Protein AF-A0AAV5QB84-F1 (afdb_monomer)

Solvent-accessible surface area (backbone atoms only — not comparable to full-atom values): 10239 Å² total; per-residue (Å²): 116,67,70,62,55,49,51,52,51,49,50,47,53,49,46,52,50,50,52,52,51,52,46,54,61,50,65,76,73,46,89,46,76,71,28,49,56,56,50,51,55,47,48,54,54,50,50,51,41,52,51,22,49,49,39,34,53,51,21,61,70,62,28,50,92,90,64,63,54,72,70,56,60,57,42,59,43,32,56,57,49,46,49,38,46,39,71,73,74,36,66,52,53,58,52,48,49,28,65,63,70,66,63,42,69,45,76,45,77,47,75,45,80,46,82,58,82,71,56,43,94,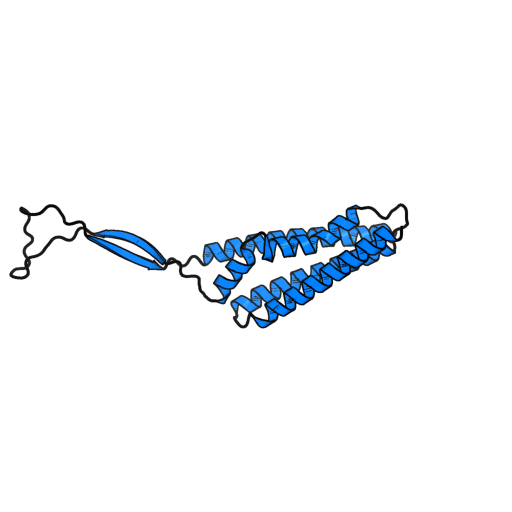87,78,64,51,71,72,90,83,77,73,80,81,56,76,46,75,46,73,45,72,45,72,48,75,49,55,66,63,52,51,52,54,47,52,55,50,54,48,53,45,48,51,47,42,48,52,25,29,52,53,18,50,51,44,33,55,62,52,72,108

Secondary structure (DSSP, 8-state):
-HHHHHHHHHHHHHHHHHHHHHHHHHHTS--SHHHHHHHHHHHHHHHHHHHHHHHHHHHHHHS-TTT--THHHHHHHHHHHHHHIIIIISTHHHHHHHHHTT--EEEEEEEEEEE-PPBPTTT--B-TTS----EEEEEEEEEEETHHHHHHHHHHHHHHHHHHHHHHHHHHHHHHHHTT-

pLDDT: mean 70.01, std 11.3, range [46.69, 88.5]

Sequence (181 aa):
MGKCLTIVKLSAITSLGLSTAAYGYVSQKLENPAGGIILNLRKCIFALGSISTYLFYQAYTRSPAWGKHPYLLYAAAAIPIALGTSYGLTDAYKNEQRLVNDDTTKTEKVVKKVTVEEKSELDGSVYGDVGRPVEREIVEEVTVNDLGAIVQNLKQRYLYNAVIVGTGFLLSVVGYLGDNM

Structure (mmCIF, N/CA/C/O backbone):
data_AF-A0AAV5QB84-F1
#
_entry.id   AF-A0AAV5QB84-F1
#
loop_
_atom_site.group_PDB
_atom_site.id
_atom_site.type_symbol
_atom_site.label_atom_id
_atom_site.label_alt_id
_atom_site.label_comp_id
_atom_site.label_asym_id
_atom_site.label_entity_id
_atom_site.label_seq_id
_atom_site.pdbx_PDB_ins_code
_atom_site.Cartn_x
_atom_site.Cartn_y
_atom_site.Cartn_z
_atom_site.occupancy
_atom_site.B_iso_or_equiv
_atom_site.auth_seq_id
_atom_site.auth_comp_id
_atom_site.auth_asym_id
_atom_site.auth_atom_id
_atom_site.pdbx_PDB_model_num
ATOM 1 N N . MET A 1 1 ? 17.313 10.323 -24.343 1.00 56.00 1 MET A N 1
ATOM 2 C CA . MET A 1 1 ? 17.179 9.198 -23.383 1.00 56.00 1 MET A CA 1
ATOM 3 C C . MET A 1 1 ? 17.452 9.557 -21.920 1.00 56.00 1 MET A C 1
ATOM 5 O O . MET A 1 1 ? 16.770 9.009 -21.065 1.00 56.00 1 MET A O 1
ATOM 9 N N . GLY A 1 2 ? 18.385 10.467 -21.596 1.00 62.03 2 GLY A N 1
ATOM 10 C CA . GLY A 1 2 ? 18.721 10.791 -20.196 1.00 62.03 2 GLY A CA 1
ATOM 11 C C . GLY A 1 2 ? 17.540 11.261 -19.334 1.00 62.03 2 GLY A C 1
ATOM 12 O O . GLY A 1 2 ? 17.357 10.754 -18.236 1.00 62.03 2 GLY A O 1
ATOM 13 N N . LYS A 1 3 ? 16.673 12.138 -19.865 1.00 69.44 3 LYS A N 1
ATOM 14 C CA . LYS A 1 3 ? 15.543 12.726 -19.116 1.00 69.44 3 LYS A CA 1
ATOM 15 C C . LYS A 1 3 ? 14.558 11.683 -18.559 1.00 69.44 3 LYS A C 1
ATOM 17 O O . LYS A 1 3 ? 14.125 11.808 -17.422 1.00 69.44 3 LYS A O 1
ATOM 22 N N . CYS A 1 4 ? 14.244 10.635 -19.324 1.00 65.00 4 CYS A N 1
ATOM 23 C CA . CYS A 1 4 ? 13.298 9.596 -18.897 1.00 65.00 4 CYS A CA 1
ATOM 24 C C . CYS A 1 4 ? 13.899 8.700 -17.797 1.00 65.00 4 CYS A C 1
ATOM 26 O O . CYS A 1 4 ? 13.235 8.369 -16.820 1.00 65.00 4 CYS A O 1
ATOM 28 N N . LEU A 1 5 ? 15.200 8.392 -17.890 1.00 67.69 5 LEU A N 1
ATOM 29 C CA . LEU A 1 5 ? 15.924 7.664 -16.844 1.00 67.69 5 LEU A CA 1
ATOM 30 C C . LEU A 1 5 ? 16.036 8.466 -15.542 1.00 67.69 5 LEU A C 1
ATOM 32 O O . LEU A 1 5 ? 15.934 7.883 -14.465 1.00 67.69 5 LEU A O 1
ATOM 36 N N . THR A 1 6 ? 16.176 9.789 -15.626 1.00 74.75 6 THR A N 1
ATOM 37 C CA . THR A 1 6 ? 16.140 10.659 -14.445 1.00 74.75 6 THR A CA 1
ATOM 38 C C . THR A 1 6 ? 14.771 10.638 -13.771 1.00 74.75 6 THR A C 1
ATOM 40 O O . THR A 1 6 ? 14.713 10.506 -12.554 1.00 74.75 6 THR A O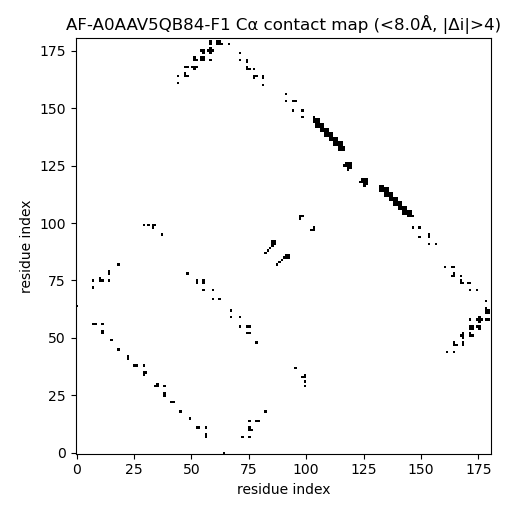 1
ATOM 43 N N . ILE A 1 7 ? 13.675 10.698 -14.536 1.00 74.25 7 ILE A N 1
ATOM 44 C CA . ILE A 1 7 ? 12.305 10.657 -13.991 1.00 74.25 7 ILE A CA 1
ATOM 45 C C . ILE A 1 7 ? 12.033 9.319 -13.298 1.00 74.25 7 ILE A C 1
ATOM 47 O O . ILE A 1 7 ? 11.539 9.307 -12.174 1.00 74.25 7 ILE A O 1
ATOM 51 N N . VAL A 1 8 ? 12.413 8.197 -13.918 1.00 70.62 8 VAL A N 1
ATOM 52 C CA . VAL A 1 8 ? 12.237 6.865 -13.319 1.00 70.62 8 VAL A CA 1
ATOM 53 C C . VAL A 1 8 ? 13.034 6.735 -12.021 1.00 70.62 8 VAL A C 1
ATOM 55 O O . VAL A 1 8 ? 12.470 6.350 -10.999 1.00 70.62 8 VAL A O 1
ATOM 58 N N . LYS A 1 9 ? 14.314 7.129 -12.020 1.00 74.19 9 LYS A N 1
ATOM 59 C CA . LYS A 1 9 ? 15.144 7.136 -10.805 1.00 74.19 9 LYS A CA 1
ATOM 60 C C . LYS A 1 9 ? 14.544 8.009 -9.711 1.00 74.19 9 LYS A C 1
ATOM 62 O O . LYS A 1 9 ? 14.460 7.571 -8.570 1.00 74.19 9 LYS A O 1
ATOM 67 N N . LEU A 1 10 ? 14.102 9.213 -10.068 1.00 78.25 10 LEU A N 1
ATOM 68 C CA . LEU A 1 10 ? 13.485 10.135 -9.128 1.00 78.25 10 LEU A CA 1
ATOM 69 C C . LEU A 1 10 ? 12.216 9.523 -8.530 1.00 78.25 10 LEU A C 1
ATOM 71 O O . LEU A 1 10 ? 12.097 9.500 -7.316 1.00 78.25 10 LEU A O 1
ATOM 75 N N . SER A 1 11 ? 11.330 8.953 -9.354 1.00 72.69 11 SER A N 1
ATOM 76 C CA . SER A 1 11 ? 10.086 8.317 -8.899 1.00 72.69 11 SER A CA 1
ATOM 77 C C . SER A 1 11 ? 10.318 7.094 -8.008 1.00 72.69 11 SER A C 1
ATOM 79 O O . SER A 1 11 ? 9.596 6.892 -7.033 1.00 72.69 11 SER A O 1
ATOM 81 N N . ALA A 1 12 ? 11.346 6.294 -8.304 1.00 70.25 12 ALA A N 1
ATOM 82 C CA . ALA A 1 12 ? 11.702 5.131 -7.503 1.00 70.25 12 ALA A CA 1
ATOM 83 C C . ALA A 1 12 ? 12.267 5.557 -6.142 1.00 70.25 12 ALA A C 1
ATOM 85 O O . ALA A 1 12 ? 11.823 5.057 -5.111 1.00 70.25 12 ALA A O 1
ATOM 86 N N . ILE A 1 13 ? 13.195 6.520 -6.131 1.00 77.06 13 ILE A N 1
ATOM 87 C CA . ILE A 1 13 ? 13.801 7.053 -4.903 1.00 77.06 13 ILE A CA 1
ATOM 88 C C . ILE A 1 13 ? 12.749 7.752 -4.041 1.00 77.06 13 ILE A C 1
ATOM 90 O O . ILE A 1 13 ? 12.703 7.516 -2.835 1.00 77.06 13 ILE A O 1
ATOM 94 N N . THR A 1 14 ? 11.880 8.577 -4.634 1.00 76.19 14 THR A N 1
ATOM 95 C CA . THR A 1 14 ? 10.812 9.249 -3.885 1.00 76.19 14 THR A CA 1
ATOM 96 C C . THR A 1 14 ? 9.833 8.240 -3.310 1.00 76.19 14 THR A C 1
ATOM 98 O O . THR A 1 14 ? 9.506 8.355 -2.136 1.00 76.19 14 THR A O 1
ATOM 101 N N . SER A 1 15 ? 9.428 7.217 -4.067 1.00 71.00 15 SER A N 1
ATOM 102 C CA . SER A 1 15 ? 8.519 6.173 -3.574 1.00 71.00 15 SER A CA 1
ATOM 103 C C . SER A 1 15 ? 9.130 5.365 -2.427 1.00 71.00 15 SER A C 1
ATOM 105 O O . SER A 1 15 ? 8.458 5.138 -1.421 1.00 71.00 15 SER A O 1
ATOM 107 N N . LEU A 1 16 ? 10.412 4.989 -2.525 1.00 71.75 16 LEU A N 1
ATOM 108 C CA . LEU A 1 16 ? 11.120 4.290 -1.446 1.00 71.75 16 LEU A CA 1
ATOM 109 C C . LEU A 1 16 ? 11.251 5.169 -0.196 1.00 71.75 16 LEU A C 1
ATOM 111 O O . LEU A 1 16 ? 10.989 4.711 0.917 1.00 71.75 16 LEU A O 1
ATOM 115 N N . GLY A 1 17 ? 11.630 6.438 -0.377 1.00 75.44 17 GLY A N 1
ATOM 116 C CA . GLY A 1 17 ? 11.777 7.401 0.712 1.00 75.4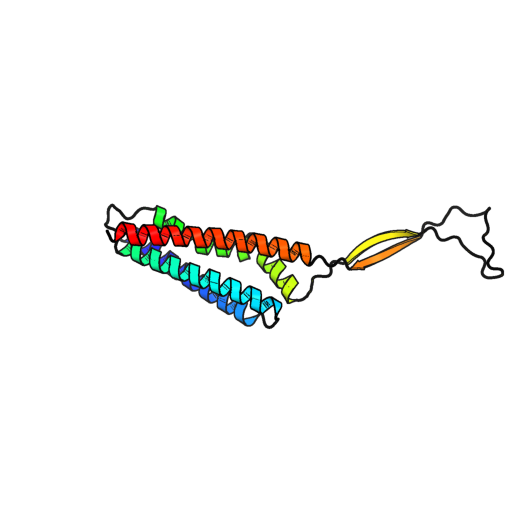4 17 GLY A CA 1
ATOM 117 C C . GLY A 1 17 ? 10.456 7.656 1.432 1.00 75.44 17 GLY A C 1
ATOM 118 O O . GLY A 1 17 ? 10.397 7.558 2.657 1.00 75.44 17 GLY A O 1
ATOM 119 N N . LEU A 1 18 ? 9.376 7.893 0.681 1.00 73.38 18 LEU A N 1
ATOM 120 C CA . LEU A 1 18 ? 8.039 8.103 1.240 1.00 73.38 18 LEU A CA 1
ATOM 121 C C . LEU A 1 18 ? 7.525 6.855 1.956 1.00 73.38 18 LEU A C 1
ATOM 123 O O . LEU A 1 18 ? 6.986 6.966 3.052 1.00 73.38 18 LEU A O 1
ATOM 127 N N . SER A 1 19 ? 7.727 5.671 1.373 1.00 70.19 19 SER A N 1
ATOM 128 C CA . SER A 1 19 ? 7.342 4.398 1.986 1.00 70.19 19 SER A CA 1
ATOM 129 C C . SER A 1 19 ? 8.067 4.175 3.315 1.00 70.19 19 SER A C 1
ATOM 131 O O . SER A 1 19 ? 7.445 3.801 4.307 1.00 70.19 19 SER A O 1
ATOM 133 N N . THR A 1 20 ? 9.375 4.440 3.355 1.00 73.62 20 THR A N 1
ATOM 134 C CA . THR A 1 20 ? 10.199 4.243 4.558 1.00 73.62 20 THR A CA 1
ATOM 135 C C . THR A 1 20 ? 9.843 5.254 5.648 1.00 73.62 20 THR A C 1
ATOM 137 O O . THR A 1 20 ? 9.669 4.879 6.806 1.00 73.62 20 THR A O 1
ATOM 140 N N . ALA A 1 21 ? 9.665 6.526 5.282 1.00 73.62 21 ALA A N 1
ATOM 141 C CA . ALA A 1 21 ? 9.261 7.578 6.211 1.00 73.62 21 ALA A CA 1
ATOM 142 C C . ALA A 1 21 ? 7.847 7.342 6.767 1.00 73.62 21 ALA A C 1
ATOM 144 O O . ALA A 1 21 ? 7.631 7.442 7.975 1.00 73.62 21 ALA A O 1
ATOM 145 N N . ALA A 1 22 ? 6.896 6.959 5.908 1.00 70.44 22 ALA A N 1
ATOM 146 C CA . ALA A 1 22 ? 5.537 6.624 6.322 1.00 70.44 22 ALA A CA 1
ATOM 147 C C . ALA A 1 22 ? 5.517 5.407 7.257 1.00 70.44 22 ALA A C 1
ATOM 149 O O . ALA A 1 22 ? 4.797 5.408 8.253 1.00 70.44 22 ALA A O 1
ATOM 150 N N . TYR A 1 23 ? 6.333 4.388 6.978 1.00 69.62 23 TYR A N 1
ATOM 151 C CA . TYR A 1 23 ? 6.482 3.239 7.865 1.00 69.62 23 TYR A CA 1
ATOM 152 C C . TYR A 1 23 ? 7.057 3.636 9.232 1.00 69.62 23 TYR A C 1
ATOM 154 O O . TYR A 1 23 ? 6.498 3.247 10.254 1.00 69.62 23 TYR A O 1
ATOM 162 N N . GLY A 1 24 ? 8.123 4.444 9.266 1.00 70.44 24 GLY A N 1
ATOM 163 C CA . GLY A 1 24 ? 8.734 4.910 10.514 1.00 70.44 24 GLY A CA 1
ATOM 164 C C . GLY A 1 24 ? 7.764 5.711 11.386 1.00 70.44 24 GLY A C 1
ATOM 165 O O . GLY A 1 24 ? 7.663 5.460 12.585 1.00 70.44 24 GLY A O 1
ATOM 166 N N . TYR A 1 25 ? 6.985 6.606 10.773 1.00 69.69 25 TYR A N 1
ATOM 167 C CA . TYR A 1 25 ? 5.974 7.399 11.477 1.00 69.69 25 TYR A CA 1
ATOM 168 C C . TYR A 1 25 ? 4.878 6.529 12.110 1.00 69.69 25 TYR A C 1
ATOM 170 O O . TYR A 1 25 ? 4.472 6.741 13.249 1.00 69.69 25 TYR A O 1
ATOM 178 N N . VAL A 1 26 ? 4.414 5.514 11.382 1.00 67.38 26 VAL A N 1
ATOM 179 C CA . VAL A 1 26 ? 3.379 4.585 11.856 1.00 67.38 26 VAL A CA 1
ATOM 180 C C . VAL A 1 26 ? 3.937 3.641 12.921 1.00 67.38 26 VAL A C 1
ATOM 182 O O . VAL A 1 26 ? 3.271 3.378 13.916 1.00 67.38 26 VAL A O 1
ATOM 185 N N . SER A 1 27 ? 5.180 3.183 12.762 1.00 66.12 27 SER A N 1
ATOM 186 C CA . SER A 1 27 ? 5.849 2.278 13.700 1.00 66.12 27 SER A CA 1
ATOM 187 C C . SER A 1 27 ? 5.929 2.820 15.123 1.00 66.12 27 SER A C 1
ATOM 189 O O . SER A 1 27 ? 5.917 2.029 16.058 1.00 66.12 27 SER A O 1
ATOM 191 N N . GLN A 1 28 ? 6.041 4.138 15.289 1.00 66.69 28 GLN A N 1
ATOM 192 C CA . GLN A 1 28 ? 6.152 4.766 16.607 1.00 66.69 28 GLN A CA 1
ATOM 193 C C . GLN A 1 28 ? 4.809 4.909 17.329 1.00 66.69 28 GLN A C 1
ATOM 195 O O . GLN A 1 28 ? 4.795 5.116 18.535 1.00 66.69 28 GLN A O 1
ATOM 200 N N . LYS A 1 29 ? 3.681 4.839 16.611 1.00 65.62 29 LYS A N 1
ATOM 201 C CA . LYS A 1 29 ? 2.369 5.251 17.136 1.00 65.62 29 LYS A CA 1
ATOM 202 C C . LYS A 1 29 ? 1.426 4.085 17.465 1.00 65.62 29 LYS A C 1
ATOM 204 O O . LYS A 1 29 ? 0.293 4.316 17.870 1.00 65.62 29 LYS A O 1
ATOM 209 N N . LEU A 1 30 ? 1.861 2.841 17.272 1.00 65.06 30 LEU A N 1
ATOM 210 C CA . LEU A 1 30 ? 1.024 1.640 17.369 1.00 65.06 30 LEU A CA 1
ATOM 211 C C . LEU A 1 30 ? 1.621 0.632 18.365 1.00 65.06 30 LEU A C 1
ATOM 213 O O . LEU A 1 30 ? 2.270 -0.327 17.960 1.00 65.06 30 LEU A O 1
ATOM 217 N N . GLU A 1 31 ? 1.376 0.837 19.662 1.00 65.50 31 GLU A N 1
ATOM 218 C CA . GLU A 1 31 ? 1.764 -0.108 20.732 1.00 65.50 31 GLU A CA 1
ATOM 219 C C . GLU A 1 31 ? 0.659 -1.129 21.086 1.00 65.50 31 GLU A C 1
ATOM 221 O O . GLU A 1 31 ? 0.902 -2.085 21.817 1.00 65.50 31 GLU A O 1
ATOM 226 N N . ASN A 1 32 ? -0.547 -0.986 20.525 1.00 69.12 32 ASN A N 1
ATOM 227 C CA . ASN A 1 32 ? -1.693 -1.853 20.831 1.00 69.12 32 ASN A CA 1
ATOM 228 C C . ASN A 1 32 ? -1.711 -3.166 20.013 1.00 69.12 32 ASN A C 1
ATOM 230 O O . ASN A 1 32 ? -1.235 -3.195 18.872 1.00 69.12 32 ASN A O 1
ATOM 234 N N . PRO A 1 33 ? -2.338 -4.252 20.519 1.00 68.94 33 PRO A N 1
ATOM 235 C CA . PRO A 1 33 ? -2.384 -5.557 19.842 1.00 68.94 33 PRO A CA 1
ATOM 236 C C . PRO A 1 33 ? -3.107 -5.515 18.485 1.00 68.94 33 PRO A C 1
ATOM 238 O O . PRO A 1 33 ? -2.633 -6.108 17.513 1.00 68.94 33 PRO A O 1
ATOM 241 N N . ALA A 1 34 ? -4.201 -4.751 18.373 1.00 67.81 34 ALA A N 1
ATOM 242 C CA . ALA A 1 34 ? -4.862 -4.480 17.090 1.00 67.81 34 ALA A CA 1
ATOM 243 C C . ALA A 1 34 ? -3.938 -3.713 16.127 1.00 67.81 34 ALA A C 1
ATOM 245 O O . ALA A 1 34 ? -3.927 -3.951 14.917 1.00 67.81 34 ALA A O 1
ATOM 246 N N . GLY A 1 35 ? -3.097 -2.843 16.689 1.00 73.06 35 GLY A N 1
ATOM 247 C CA . GLY A 1 35 ? -2.072 -2.126 15.956 1.00 73.06 35 GLY A CA 1
ATOM 248 C C . GLY A 1 35 ? -1.011 -3.040 15.357 1.00 73.06 35 GLY A C 1
ATOM 249 O O . GLY A 1 35 ? -0.642 -2.854 14.201 1.00 73.06 35 GLY A O 1
ATOM 250 N N . GLY A 1 36 ? -0.589 -4.081 16.078 1.00 76.25 36 GLY A N 1
ATOM 251 C CA . GLY A 1 36 ? 0.395 -5.055 15.595 1.00 76.25 36 GLY A CA 1
ATOM 252 C C . GLY A 1 36 ? -0.033 -5.781 14.314 1.00 76.25 36 GLY A C 1
ATOM 253 O O . GLY A 1 36 ? 0.780 -5.959 13.403 1.00 76.25 36 GLY A O 1
ATOM 254 N N . ILE A 1 37 ? -1.315 -6.145 14.194 1.00 78.25 37 ILE A N 1
ATOM 255 C CA . ILE A 1 37 ? -1.861 -6.789 12.986 1.00 78.25 37 ILE A CA 1
ATOM 256 C C . ILE A 1 37 ? -1.816 -5.821 11.799 1.00 78.25 37 ILE A C 1
ATOM 258 O O . ILE A 1 37 ? -1.328 -6.182 10.727 1.00 78.25 37 ILE A O 1
ATOM 262 N N . ILE A 1 38 ? -2.268 -4.581 12.003 1.00 78.81 38 ILE A N 1
ATOM 263 C CA . ILE A 1 38 ? -2.244 -3.515 10.989 1.00 78.81 38 ILE A CA 1
ATOM 264 C C . ILE A 1 38 ? -0.803 -3.254 10.528 1.00 78.81 38 ILE A C 1
ATOM 266 O O . ILE A 1 38 ? -0.525 -3.152 9.332 1.00 78.81 38 ILE A O 1
ATOM 270 N N . LEU A 1 39 ? 0.137 -3.212 11.472 1.00 80.25 39 LEU A N 1
ATOM 271 C CA . LEU A 1 39 ? 1.554 -2.981 11.214 1.00 80.25 39 LEU A CA 1
ATOM 272 C C . LEU A 1 39 ? 2.172 -4.121 10.401 1.00 80.25 39 LEU A C 1
ATOM 274 O O . LEU A 1 39 ? 2.891 -3.864 9.438 1.00 80.25 39 LEU A O 1
ATOM 278 N N . ASN A 1 40 ? 1.854 -5.375 10.730 1.00 81.50 40 ASN A N 1
ATOM 279 C CA . ASN A 1 40 ? 2.308 -6.535 9.962 1.00 81.50 40 ASN A CA 1
ATOM 280 C C . ASN A 1 40 ? 1.735 -6.547 8.541 1.00 81.50 40 ASN A C 1
ATOM 282 O O . ASN A 1 40 ? 2.477 -6.794 7.591 1.00 81.50 40 ASN A O 1
ATOM 286 N N . LEU A 1 41 ? 0.458 -6.199 8.368 1.00 80.62 41 LEU A N 1
ATOM 287 C CA . LEU A 1 41 ? -0.143 -6.102 7.039 1.00 80.62 41 LEU A CA 1
ATOM 288 C C . LEU A 1 41 ? 0.546 -5.022 6.190 1.00 80.62 41 LEU A C 1
ATOM 290 O O . LEU A 1 41 ? 0.885 -5.250 5.027 1.00 80.62 41 LEU A O 1
ATOM 294 N N . ARG A 1 42 ? 0.831 -3.862 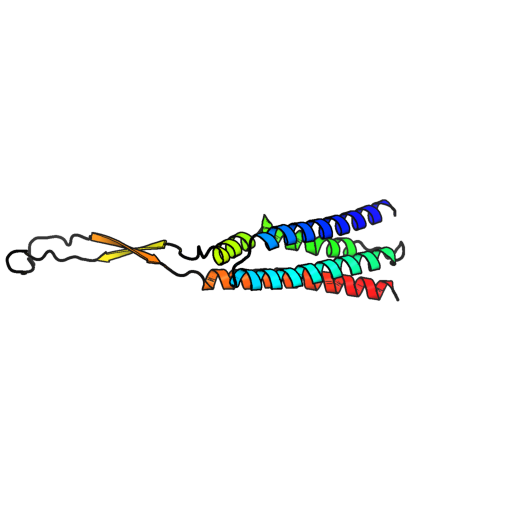6.794 1.00 78.06 42 ARG A N 1
ATOM 295 C CA . ARG A 1 42 ? 1.580 -2.774 6.152 1.00 78.06 42 ARG A CA 1
ATOM 296 C C . ARG A 1 42 ? 3.002 -3.181 5.799 1.00 78.06 42 ARG A C 1
ATOM 298 O O . ARG A 1 42 ? 3.439 -2.868 4.697 1.00 78.06 42 ARG A O 1
ATOM 305 N N . LYS A 1 43 ? 3.709 -3.909 6.672 1.00 82.50 43 LYS A N 1
ATOM 306 C CA . LYS A 1 43 ? 5.046 -4.449 6.365 1.00 82.50 43 LYS A CA 1
ATOM 307 C C . LYS A 1 43 ? 5.021 -5.284 5.092 1.00 82.50 43 LYS A C 1
ATOM 309 O O . LYS A 1 43 ? 5.858 -5.064 4.226 1.00 82.50 43 LYS A O 1
ATOM 314 N N . CYS A 1 44 ? 4.055 -6.192 4.950 1.00 82.50 44 CYS A N 1
ATOM 315 C CA . CYS A 1 44 ? 3.929 -7.014 3.747 1.00 82.50 44 CYS A CA 1
ATOM 316 C C . CYS A 1 44 ? 3.693 -6.160 2.496 1.00 82.50 44 CYS A C 1
ATOM 318 O O . CYS A 1 44 ? 4.377 -6.350 1.494 1.00 82.50 44 CYS A O 1
ATOM 320 N N . ILE A 1 45 ? 2.781 -5.187 2.564 1.00 82.19 45 ILE A N 1
ATOM 321 C CA . ILE A 1 45 ? 2.470 -4.302 1.431 1.00 82.19 45 ILE A CA 1
ATOM 322 C C . ILE A 1 45 ? 3.682 -3.439 1.055 1.00 82.19 45 ILE A C 1
ATOM 324 O O . ILE A 1 45 ? 4.010 -3.328 -0.124 1.00 82.19 45 ILE A O 1
ATOM 328 N N . PHE A 1 46 ? 4.385 -2.870 2.036 1.00 80.31 46 PHE A N 1
ATOM 329 C CA . PHE A 1 46 ? 5.575 -2.054 1.794 1.00 80.31 46 PHE A CA 1
ATOM 330 C C . PHE A 1 46 ? 6.763 -2.871 1.296 1.00 80.31 46 PHE A C 1
ATOM 332 O O . PHE A 1 46 ? 7.474 -2.417 0.400 1.00 80.31 46 PHE A O 1
ATOM 339 N N . ALA A 1 47 ? 6.971 -4.077 1.825 1.00 84.00 47 ALA A N 1
ATOM 340 C CA . ALA A 1 47 ? 8.005 -4.984 1.343 1.00 84.00 47 ALA A CA 1
ATOM 341 C C . ALA A 1 47 ? 7.736 -5.377 -0.114 1.00 84.00 47 ALA A C 1
ATOM 343 O O . ALA A 1 47 ? 8.613 -5.232 -0.963 1.00 84.00 47 ALA A O 1
ATOM 344 N N . LEU A 1 48 ? 6.503 -5.789 -0.424 1.00 83.25 48 LEU A N 1
ATOM 345 C CA . LEU A 1 48 ? 6.111 -6.181 -1.776 1.00 83.25 48 LEU A CA 1
ATOM 346 C C . LEU A 1 48 ? 6.182 -4.998 -2.752 1.00 83.25 48 LEU A C 1
ATOM 348 O O . LEU A 1 48 ? 6.679 -5.149 -3.867 1.00 83.25 48 LEU A O 1
ATOM 352 N N . GLY A 1 49 ? 5.767 -3.806 -2.313 1.00 80.56 49 GLY A N 1
ATOM 353 C CA . GLY A 1 49 ? 5.930 -2.565 -3.065 1.00 80.56 49 GLY A CA 1
ATOM 354 C C . GLY A 1 49 ? 7.401 -2.265 -3.355 1.00 80.56 49 GLY A C 1
ATOM 355 O O . GLY A 1 49 ? 7.773 -2.078 -4.508 1.00 80.56 49 GLY A O 1
ATOM 356 N N . SER A 1 50 ? 8.263 -2.308 -2.340 1.00 81.00 50 SER A N 1
ATOM 357 C CA . SER A 1 50 ? 9.700 -2.038 -2.495 1.00 81.00 50 SER A CA 1
ATOM 358 C C . SER A 1 50 ? 10.372 -3.016 -3.462 1.00 81.00 50 SER A C 1
ATOM 360 O O . SER A 1 50 ? 11.135 -2.597 -4.333 1.00 81.00 50 SER A O 1
ATOM 362 N N . ILE A 1 51 ? 10.049 -4.311 -3.359 1.00 84.06 51 ILE A N 1
ATOM 363 C CA . ILE A 1 51 ? 10.538 -5.344 -4.282 1.00 84.06 51 ILE A CA 1
ATOM 364 C C . ILE A 1 51 ? 10.027 -5.075 -5.702 1.00 84.06 51 ILE A C 1
ATOM 366 O O . ILE A 1 51 ? 10.807 -5.145 -6.651 1.00 84.06 51 ILE A O 1
ATOM 370 N N . SER A 1 52 ? 8.750 -4.712 -5.856 1.00 83.00 52 SER A N 1
ATOM 371 C CA . SER A 1 52 ? 8.174 -4.335 -7.151 1.00 83.00 52 SER A CA 1
ATOM 372 C C . SER A 1 52 ? 8.921 -3.156 -7.778 1.00 83.00 52 SER A C 1
ATOM 374 O O . SER A 1 52 ? 9.374 -3.261 -8.914 1.00 83.00 52 SER A O 1
ATOM 376 N N . THR A 1 53 ? 9.140 -2.065 -7.037 1.00 79.88 53 THR A N 1
ATOM 377 C CA . THR A 1 53 ? 9.880 -0.887 -7.526 1.00 79.88 53 THR A CA 1
ATOM 378 C C . THR A 1 53 ? 11.337 -1.204 -7.858 1.00 79.88 53 THR A C 1
ATOM 380 O O . THR A 1 53 ? 11.905 -0.623 -8.783 1.00 79.88 53 THR A O 1
ATOM 383 N N . TYR A 1 54 ? 11.956 -2.140 -7.142 1.00 83.06 54 TYR A N 1
ATOM 384 C CA . TYR A 1 54 ? 13.301 -2.597 -7.464 1.00 83.06 54 TYR A CA 1
ATOM 385 C C . TYR A 1 54 ? 13.347 -3.407 -8.769 1.00 83.06 54 TYR A C 1
ATOM 387 O O . TYR A 1 54 ? 14.160 -3.108 -9.645 1.00 83.06 54 TYR A O 1
ATOM 395 N N . LEU A 1 55 ? 12.457 -4.393 -8.930 1.00 82.50 55 LEU A N 1
ATOM 396 C CA . LEU A 1 55 ? 12.318 -5.185 -10.163 1.00 82.50 55 LEU A CA 1
ATOM 397 C C . LEU A 1 55 ? 12.047 -4.289 -11.365 1.00 82.50 55 LEU A C 1
ATOM 399 O O . LEU A 1 55 ? 12.661 -4.427 -12.419 1.00 82.50 55 LEU A O 1
ATOM 403 N N . PHE A 1 56 ? 11.172 -3.319 -11.154 1.00 79.75 56 PHE A N 1
ATOM 404 C CA . PHE A 1 56 ? 10.840 -2.288 -12.104 1.00 79.75 56 PHE A CA 1
ATOM 405 C C . PHE A 1 56 ? 12.057 -1.477 -12.564 1.00 79.75 56 PHE A C 1
ATOM 407 O O . PHE A 1 56 ? 12.297 -1.299 -13.760 1.00 79.75 56 PHE A O 1
ATOM 414 N N . TYR A 1 57 ? 12.846 -0.990 -11.604 1.00 80.19 57 TYR A N 1
ATOM 415 C CA . TYR A 1 57 ? 14.070 -0.256 -11.890 1.00 80.19 57 TYR A CA 1
ATOM 416 C C . TYR A 1 57 ? 15.045 -1.113 -12.703 1.00 80.19 57 TYR A C 1
ATOM 418 O O . TYR A 1 57 ? 15.593 -0.641 -13.700 1.00 80.19 57 TYR A O 1
ATOM 426 N N . GLN A 1 58 ? 15.213 -2.381 -12.320 1.00 82.31 58 GLN A N 1
ATOM 427 C CA . GLN A 1 58 ? 16.070 -3.318 -13.040 1.00 82.31 58 GLN A CA 1
ATOM 428 C C . GLN A 1 58 ? 15.598 -3.533 -14.483 1.00 82.31 58 GLN A C 1
ATOM 430 O O . GLN A 1 58 ? 16.402 -3.362 -15.402 1.00 82.31 58 GLN A O 1
ATOM 435 N N . ALA A 1 59 ? 14.305 -3.811 -14.687 1.00 80.19 59 ALA A N 1
ATOM 436 C CA . ALA A 1 59 ? 13.697 -3.963 -16.010 1.00 80.19 59 ALA A CA 1
ATOM 437 C C . ALA A 1 59 ? 13.981 -2.735 -16.889 1.00 80.19 59 ALA A C 1
ATOM 439 O O . ALA A 1 59 ? 14.574 -2.840 -17.959 1.00 80.19 59 ALA A O 1
ATOM 440 N N . TYR A 1 60 ? 13.711 -1.535 -16.367 1.00 77.94 60 TYR A N 1
ATOM 441 C CA . TYR A 1 60 ? 13.938 -0.287 -17.094 1.00 77.94 60 TYR A CA 1
ATOM 442 C C . TYR A 1 60 ? 15.410 -0.044 -17.473 1.00 77.94 60 TYR A C 1
ATOM 444 O O . TYR A 1 60 ? 15.711 0.537 -18.523 1.00 77.94 60 TYR A O 1
ATOM 452 N N . THR A 1 61 ? 16.352 -0.423 -16.602 1.00 79.50 61 THR A N 1
ATOM 453 C CA . THR A 1 61 ? 17.783 -0.239 -16.883 1.00 79.50 61 THR A CA 1
ATOM 454 C C . THR A 1 61 ? 18.315 -1.195 -17.941 1.00 79.50 61 THR A C 1
ATOM 456 O O . THR A 1 61 ? 19.192 -0.784 -18.700 1.00 79.50 61 THR A O 1
ATOM 459 N N . ARG A 1 62 ? 17.784 -2.421 -18.011 1.00 79.81 62 ARG A N 1
ATOM 460 C CA . ARG A 1 62 ? 18.218 -3.447 -18.968 1.00 79.81 62 ARG A CA 1
ATOM 461 C C . ARG A 1 62 ? 17.506 -3.360 -20.314 1.00 79.81 62 ARG A C 1
ATOM 463 O O . ARG A 1 62 ? 18.108 -3.710 -21.322 1.00 79.81 62 ARG A O 1
ATOM 470 N N . SER A 1 63 ? 16.288 -2.825 -20.338 1.00 76.31 63 SER A N 1
ATOM 471 C CA . SER A 1 63 ? 15.500 -2.698 -21.559 1.00 76.31 63 SER A CA 1
ATOM 472 C C . SER A 1 63 ? 16.195 -1.804 -22.612 1.00 76.31 63 SER A C 1
ATOM 474 O O . SER A 1 63 ? 16.711 -0.722 -22.274 1.00 76.31 63 SER A O 1
ATOM 476 N N . PRO A 1 64 ? 16.239 -2.215 -23.895 1.00 76.38 64 PRO A N 1
ATOM 477 C CA . PRO A 1 64 ? 16.878 -1.461 -24.968 1.00 76.38 64 PRO A CA 1
ATOM 478 C C . PRO A 1 64 ? 16.142 -0.150 -25.263 1.00 76.38 64 PRO A C 1
ATOM 480 O O . PRO A 1 64 ? 14.982 0.049 -24.917 1.00 76.38 64 PRO A O 1
ATOM 483 N N . ALA A 1 65 ? 16.818 0.789 -25.926 1.00 75.00 65 ALA A N 1
ATOM 484 C CA . ALA A 1 65 ? 16.320 2.154 -26.110 1.00 75.00 65 ALA A CA 1
ATOM 485 C C . ALA A 1 65 ? 14.928 2.278 -26.743 1.00 75.00 65 ALA A C 1
ATOM 487 O O . ALA A 1 65 ? 14.196 3.218 -26.438 1.00 75.00 65 ALA A O 1
ATOM 488 N N . TRP A 1 66 ? 14.601 1.329 -27.609 1.00 73.94 66 TRP A N 1
ATOM 489 C CA . TRP A 1 66 ? 13.349 1.220 -28.343 1.00 73.94 66 TRP A CA 1
ATOM 490 C C . TRP A 1 66 ? 12.286 0.383 -27.606 1.00 73.94 66 TRP A C 1
ATOM 492 O O . TRP A 1 66 ? 11.113 0.505 -27.939 1.00 73.94 66 TRP A O 1
ATOM 502 N N . GLY A 1 67 ? 12.677 -0.405 -26.594 1.00 68.62 67 GLY A N 1
ATOM 503 C CA . GLY A 1 67 ? 11.796 -1.216 -25.736 1.00 68.62 67 GLY A CA 1
ATOM 504 C C . GLY A 1 67 ? 11.443 -0.564 -24.392 1.00 68.62 67 GLY A C 1
ATOM 505 O O . GLY A 1 67 ? 10.592 -1.063 -23.663 1.00 68.62 67 GLY A O 1
ATOM 506 N N . LYS A 1 68 ? 12.037 0.597 -24.068 1.00 71.62 68 LYS A N 1
ATOM 507 C CA . LYS A 1 68 ? 11.685 1.398 -22.882 1.00 71.62 68 LYS A CA 1
ATOM 508 C C . LYS A 1 68 ? 10.287 1.984 -23.023 1.00 71.62 68 LYS A C 1
ATOM 510 O O . LYS A 1 68 ? 10.106 3.141 -23.402 1.00 71.62 68 LYS A O 1
ATOM 515 N N . HIS A 1 69 ? 9.291 1.177 -22.714 1.00 64.38 69 HIS A N 1
ATOM 516 C CA . HIS A 1 69 ? 7.906 1.5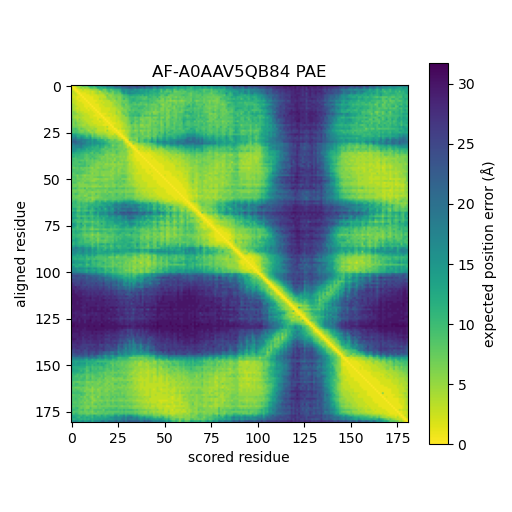53 -22.883 1.00 64.38 69 HIS A CA 1
ATOM 517 C C . HIS A 1 69 ? 7.367 2.348 -21.683 1.00 64.38 69 HIS A C 1
ATOM 519 O O . HIS A 1 69 ? 7.693 2.063 -20.530 1.00 64.38 69 HIS A O 1
ATOM 525 N N . PRO A 1 70 ? 6.470 3.319 -21.928 1.00 65.38 70 PRO A N 1
ATOM 526 C CA . PRO A 1 70 ? 5.864 4.147 -20.888 1.00 65.38 70 PRO A CA 1
ATOM 527 C C . PRO A 1 70 ? 4.972 3.362 -19.921 1.00 65.38 70 PRO A C 1
ATOM 529 O O . PRO A 1 70 ? 4.682 3.881 -18.846 1.00 65.38 70 PRO A O 1
ATOM 532 N N . TYR A 1 71 ? 4.591 2.111 -20.235 1.00 66.19 71 TYR A N 1
ATOM 533 C CA . TYR A 1 71 ? 3.879 1.263 -19.272 1.00 66.19 71 TYR A CA 1
ATOM 534 C C . TYR A 1 71 ? 4.666 1.080 -17.983 1.00 66.19 71 TYR A C 1
ATOM 536 O O . TYR A 1 71 ? 4.079 0.909 -16.914 1.00 66.19 71 TYR A O 1
ATOM 544 N N . LEU A 1 72 ? 5.996 1.181 -18.080 1.00 64.50 72 LEU A N 1
ATOM 545 C CA . LEU A 1 72 ? 6.831 1.098 -16.917 1.00 64.50 72 LEU A CA 1
ATOM 546 C C . LEU A 1 72 ? 6.477 2.253 -15.937 1.00 64.50 72 LEU A C 1
ATOM 548 O O . LEU A 1 72 ? 6.200 2.026 -14.762 1.00 64.50 72 LEU A O 1
ATOM 552 N N . LEU A 1 73 ? 6.343 3.497 -16.396 1.00 67.06 73 LEU A N 1
ATOM 553 C CA . LEU A 1 73 ? 5.980 4.624 -15.517 1.00 67.06 73 LEU A CA 1
ATOM 554 C C . LEU A 1 73 ? 4.685 4.401 -14.711 1.00 67.06 73 LEU A C 1
ATOM 556 O O . LEU A 1 73 ? 4.607 4.845 -13.564 1.00 67.06 73 LEU A O 1
ATOM 560 N N . TYR A 1 74 ? 3.703 3.676 -15.256 1.00 67.62 74 TYR A N 1
ATOM 561 C CA . TYR A 1 74 ? 2.474 3.345 -14.527 1.00 67.62 74 TYR A CA 1
ATOM 562 C C . TYR A 1 74 ? 2.709 2.358 -13.377 1.00 67.62 74 TYR A C 1
ATOM 564 O O . TYR A 1 74 ? 2.087 2.498 -12.325 1.00 67.62 74 TYR A O 1
ATOM 572 N N . ALA A 1 75 ? 3.643 1.413 -13.519 1.00 66.69 75 ALA A N 1
ATOM 573 C CA . ALA A 1 75 ? 3.999 0.495 -12.437 1.00 66.69 75 ALA A CA 1
ATOM 574 C C . ALA A 1 75 ? 4.704 1.223 -11.276 1.00 66.69 75 ALA A C 1
ATOM 576 O O . ALA A 1 75 ? 4.438 0.927 -10.111 1.00 66.69 75 ALA A O 1
ATOM 577 N N . ALA A 1 76 ? 5.527 2.238 -11.568 1.00 68.44 76 ALA A N 1
ATOM 578 C CA . ALA A 1 76 ? 6.137 3.083 -10.538 1.00 68.44 76 ALA A CA 1
ATOM 579 C C . ALA A 1 76 ? 5.107 3.950 -9.787 1.00 68.44 76 ALA A C 1
ATOM 581 O O . ALA A 1 76 ? 5.284 4.234 -8.603 1.00 68.44 76 ALA A O 1
ATOM 582 N N . ALA A 1 77 ? 4.008 4.336 -10.445 1.00 73.44 77 ALA A N 1
ATOM 583 C CA . ALA A 1 77 ? 2.939 5.126 -9.835 1.00 73.44 77 ALA A CA 1
ATOM 584 C C . ALA A 1 77 ? 2.054 4.324 -8.861 1.00 73.44 77 ALA A C 1
ATOM 586 O O . ALA A 1 77 ? 1.355 4.929 -8.047 1.00 73.44 77 ALA A O 1
ATOM 587 N N . ALA A 1 78 ? 2.107 2.988 -8.879 1.00 72.06 78 ALA A N 1
ATOM 588 C CA . ALA A 1 78 ? 1.266 2.142 -8.031 1.00 72.06 78 ALA A CA 1
ATOM 589 C C . ALA A 1 78 ? 1.467 2.405 -6.525 1.00 72.06 78 ALA A C 1
ATOM 591 O O . ALA A 1 78 ? 0.493 2.425 -5.775 1.00 72.06 78 ALA A O 1
ATOM 592 N N . ILE A 1 79 ? 2.702 2.664 -6.078 1.00 70.75 79 ILE A N 1
ATOM 593 C CA . ILE A 1 79 ? 3.004 2.950 -4.663 1.00 70.75 79 ILE A CA 1
ATOM 594 C C . ILE A 1 79 ? 2.531 4.346 -4.237 1.00 70.75 79 ILE A C 1
ATOM 596 O O . ILE A 1 79 ? 1.833 4.428 -3.226 1.00 70.75 79 ILE A O 1
ATOM 600 N N . PRO A 1 80 ? 2.840 5.438 -4.968 1.00 72.38 80 PRO A N 1
ATOM 601 C CA . PRO A 1 80 ? 2.265 6.751 -4.686 1.00 72.38 80 PRO A CA 1
ATOM 602 C C . PRO A 1 80 ? 0.737 6.736 -4.652 1.00 72.38 80 PRO A C 1
ATOM 604 O O . PRO A 1 80 ? 0.144 7.351 -3.770 1.00 72.38 80 PRO A O 1
ATOM 607 N N . ILE A 1 81 ? 0.101 6.002 -5.571 1.00 76.88 81 ILE A N 1
ATOM 608 C CA . ILE A 1 81 ? -1.356 5.859 -5.609 1.00 76.88 81 ILE A CA 1
ATOM 609 C C . ILE A 1 81 ? -1.844 5.095 -4.376 1.00 76.88 81 ILE A C 1
ATOM 611 O O . ILE A 1 81 ? -2.738 5.587 -3.696 1.00 76.88 81 ILE A O 1
ATOM 615 N N . ALA A 1 82 ? -1.229 3.961 -4.027 1.00 73.00 82 ALA A N 1
ATOM 616 C CA . ALA A 1 82 ? -1.589 3.190 -2.835 1.00 73.00 82 ALA A CA 1
ATOM 617 C C . ALA A 1 82 ? -1.376 3.980 -1.528 1.00 73.00 82 ALA A C 1
ATOM 619 O O . ALA A 1 82 ? -2.155 3.869 -0.584 1.00 73.00 82 ALA A O 1
ATOM 620 N N . LEU A 1 83 ? -0.340 4.816 -1.451 1.00 71.19 83 LEU A N 1
ATOM 621 C CA . LEU A 1 83 ? -0.127 5.725 -0.324 1.00 71.19 83 LEU A CA 1
ATOM 622 C C . LEU A 1 83 ? -1.181 6.838 -0.300 1.00 71.19 83 LEU A C 1
ATOM 624 O O . LEU A 1 83 ? -1.760 7.115 0.750 1.00 71.19 83 LEU A O 1
ATOM 628 N N . GLY A 1 84 ? -1.471 7.442 -1.452 1.00 74.19 84 GLY A N 1
ATOM 629 C CA . GLY A 1 84 ? -2.480 8.487 -1.597 1.00 74.19 84 GLY A CA 1
ATOM 630 C C . GLY A 1 84 ? -3.878 8.004 -1.216 1.00 74.19 84 GLY A C 1
ATOM 631 O O . GLY A 1 84 ? -4.5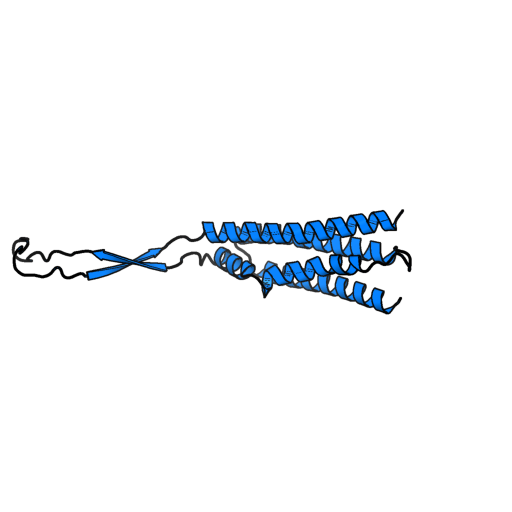74 8.689 -0.468 1.00 74.19 84 GLY A O 1
ATOM 632 N N . THR A 1 85 ? -4.270 6.801 -1.641 1.00 71.25 85 THR A N 1
ATOM 633 C CA . THR A 1 85 ? -5.535 6.173 -1.234 1.00 71.25 85 THR A CA 1
ATOM 634 C C . THR A 1 85 ? -5.568 5.911 0.265 1.00 71.25 85 THR A C 1
ATOM 636 O O . THR A 1 85 ? -6.592 6.147 0.895 1.00 71.25 85 THR A O 1
ATOM 639 N N . SER A 1 86 ? -4.456 5.494 0.866 1.00 67.56 86 SER A N 1
ATOM 640 C CA . SER A 1 86 ? -4.402 5.144 2.291 1.00 67.56 86 SER A CA 1
ATOM 641 C C . SER A 1 86 ? -4.418 6.349 3.241 1.00 67.56 86 SER A C 1
ATOM 643 O O . SER A 1 86 ? -5.041 6.271 4.300 1.00 67.56 86 SER A O 1
ATOM 645 N N . TYR A 1 87 ? -3.727 7.441 2.889 1.00 67.88 87 TYR A N 1
ATOM 646 C CA . TYR A 1 87 ? -3.520 8.594 3.781 1.00 67.88 87 TYR A CA 1
ATOM 647 C C . TYR A 1 87 ? -4.308 9.852 3.407 1.00 67.88 87 TYR A C 1
ATOM 649 O O . TYR A 1 87 ? -4.634 10.629 4.299 1.00 67.88 87 TYR A O 1
ATOM 657 N N . GLY A 1 88 ? -4.573 10.088 2.119 1.00 62.12 88 GLY A N 1
ATOM 658 C CA . GLY A 1 88 ? -5.122 11.364 1.643 1.00 62.12 88 GLY A CA 1
ATOM 659 C C . GLY A 1 88 ? -6.543 11.279 1.093 1.00 62.12 88 GLY A C 1
ATOM 660 O O . GLY A 1 88 ? -7.354 12.157 1.358 1.00 62.12 88 GLY A O 1
ATOM 661 N N . LEU A 1 89 ? -6.853 10.232 0.326 1.00 59.75 89 LEU A N 1
ATOM 662 C CA . LEU A 1 89 ? -8.118 10.127 -0.414 1.00 59.75 89 LEU A CA 1
ATOM 663 C C . LEU A 1 89 ? -9.178 9.299 0.305 1.00 59.75 89 LEU A C 1
ATOM 665 O O . LEU A 1 89 ? -10.356 9.397 -0.026 1.00 59.75 89 LEU A O 1
ATOM 669 N N . THR A 1 90 ? -8.786 8.456 1.259 1.00 59.50 90 THR A N 1
ATOM 670 C CA . THR A 1 90 ? -9.741 7.613 1.972 1.00 59.50 90 THR A CA 1
ATOM 671 C C . THR A 1 90 ? -9.493 7.671 3.477 1.00 59.50 90 THR A C 1
ATOM 673 O O . THR A 1 90 ? -8.353 7.670 3.930 1.00 59.50 90 THR A O 1
ATOM 676 N N . ASP A 1 91 ? -10.567 7.653 4.276 1.00 67.25 91 ASP A N 1
ATOM 677 C CA . ASP A 1 91 ? -10.548 7.580 5.753 1.00 67.25 91 ASP A CA 1
ATOM 678 C C . ASP A 1 91 ? -9.876 6.320 6.359 1.00 67.25 91 ASP A C 1
ATOM 680 O O . ASP A 1 91 ? -10.186 5.940 7.484 1.00 67.25 91 ASP A O 1
ATOM 684 N N . ALA A 1 92 ? -9.004 5.607 5.636 1.00 70.12 92 ALA A N 1
ATOM 685 C CA . ALA A 1 92 ? -8.459 4.324 6.080 1.00 70.12 92 ALA A CA 1
ATOM 686 C C . ALA A 1 92 ? -7.627 4.537 7.342 1.00 70.12 92 ALA A C 1
ATOM 688 O O . ALA A 1 92 ? -7.871 3.904 8.362 1.00 70.12 92 ALA A O 1
ATOM 689 N N . TYR A 1 93 ? -6.740 5.529 7.304 1.00 72.31 93 TYR A N 1
ATOM 690 C CA . TYR A 1 93 ? -5.946 5.934 8.454 1.00 72.31 93 TYR A CA 1
ATOM 691 C C . TYR A 1 93 ? -6.798 6.432 9.634 1.00 72.31 93 TYR A C 1
ATOM 693 O O . TYR A 1 93 ? -6.502 6.131 10.786 1.00 72.31 93 TYR A O 1
ATOM 701 N N . LYS A 1 94 ? -7.902 7.138 9.361 1.00 74.81 94 LYS A N 1
ATOM 70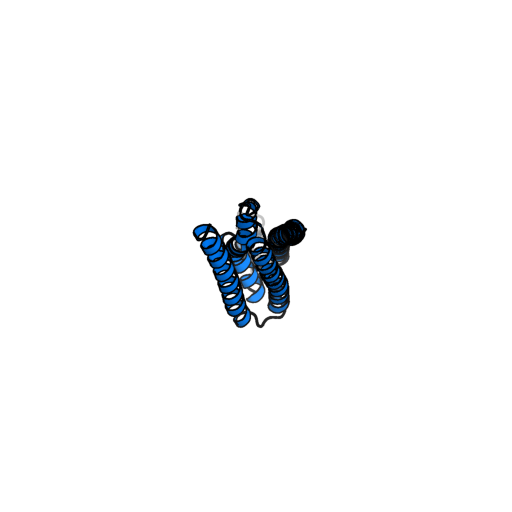2 C CA . LYS A 1 94 ? -8.838 7.604 10.396 1.00 74.81 94 LYS A CA 1
ATOM 703 C C . LYS A 1 94 ? -9.569 6.436 11.068 1.00 74.81 94 LYS A C 1
ATOM 705 O O . LYS A 1 94 ? -9.733 6.428 12.283 1.00 74.81 94 LYS A O 1
ATOM 710 N N . ASN A 1 95 ? -9.972 5.436 10.290 1.00 73.44 95 ASN A N 1
ATOM 711 C CA . ASN A 1 95 ? -10.608 4.217 10.788 1.00 73.44 95 ASN A CA 1
ATOM 712 C C . ASN A 1 95 ? -9.630 3.334 11.571 1.00 73.44 95 ASN A C 1
ATOM 714 O O . ASN A 1 95 ? -10.009 2.774 12.593 1.00 73.44 95 ASN A O 1
ATOM 718 N N . GLU A 1 96 ? -8.370 3.253 11.141 1.00 74.75 96 GLU A N 1
ATOM 719 C CA . GLU A 1 96 ? -7.310 2.592 11.908 1.00 74.75 96 GLU A CA 1
ATOM 720 C C . GLU A 1 96 ? -7.063 3.289 13.241 1.00 74.75 96 GLU A C 1
ATOM 722 O O . GLU A 1 96 ? -7.001 2.622 14.265 1.00 74.75 96 GLU A O 1
ATOM 727 N N . GLN A 1 97 ? -6.974 4.623 13.256 1.00 74.19 97 GLN A N 1
ATOM 728 C CA . GLN A 1 97 ? -6.797 5.375 14.499 1.00 74.19 97 GLN A CA 1
ATOM 729 C C . GLN A 1 97 ? -7.965 5.179 15.465 1.00 74.19 97 GLN A C 1
ATOM 731 O O . GLN A 1 97 ? -7.727 5.025 16.656 1.00 74.19 97 GLN A O 1
ATOM 736 N N . ARG A 1 98 ? -9.206 5.117 14.969 1.00 73.31 98 ARG A N 1
ATOM 737 C CA . ARG A 1 98 ? -10.378 4.782 15.797 1.00 73.31 98 ARG A CA 1
ATOM 738 C C . ARG A 1 98 ? -10.276 3.388 16.407 1.00 73.31 98 ARG A C 1
ATOM 740 O O . ARG A 1 98 ? -10.595 3.219 17.574 1.00 73.31 98 ARG A O 1
ATOM 747 N N . LEU A 1 99 ? -9.791 2.411 15.639 1.00 74.00 99 LEU A N 1
ATOM 748 C CA . LEU A 1 99 ? -9.581 1.043 16.121 1.00 74.00 99 LEU A CA 1
ATOM 749 C C . LEU A 1 99 ? -8.455 0.951 17.162 1.00 74.00 99 LEU A C 1
ATOM 751 O O . LEU A 1 99 ? -8.487 0.103 18.044 1.00 74.00 99 LEU A O 1
ATOM 755 N N . VAL A 1 100 ? -7.429 1.788 17.017 1.00 74.00 100 VAL A N 1
ATOM 756 C CA . VAL A 1 100 ? -6.236 1.784 17.874 1.00 74.00 100 VAL A CA 1
ATOM 757 C C . VAL A 1 100 ? -6.466 2.567 19.160 1.00 74.00 100 VAL A C 1
ATOM 759 O O . VAL A 1 100 ? -5.969 2.146 20.198 1.00 74.00 100 VAL A O 1
ATOM 762 N N . ASN A 1 101 ? -7.221 3.663 19.101 1.00 72.62 101 ASN A N 1
ATOM 763 C CA . ASN A 1 101 ? -7.566 4.489 20.258 1.00 72.62 101 ASN A CA 1
ATOM 764 C C . ASN A 1 101 ? -8.797 3.971 21.023 1.00 72.62 101 ASN A C 1
ATOM 766 O O . ASN A 1 101 ? -9.215 4.615 21.975 1.00 72.62 101 ASN A O 1
ATOM 770 N N . ASP A 1 102 ? -9.379 2.848 20.588 1.00 65.69 102 ASP A N 1
ATOM 771 C CA . ASP A 1 102 ? -10.624 2.266 21.115 1.00 65.69 102 ASP A CA 1
ATOM 772 C C . ASP A 1 102 ? -11.836 3.226 21.088 1.00 65.69 102 ASP A C 1
ATOM 774 O O . ASP A 1 102 ? -12.847 3.026 21.756 1.00 65.69 102 ASP A O 1
ATOM 778 N N . ASP A 1 103 ? -11.763 4.252 20.234 1.00 63.25 103 ASP A N 1
ATOM 779 C CA . ASP A 1 103 ? -12.774 5.294 19.997 1.00 63.25 103 ASP A CA 1
ATOM 780 C C . ASP A 1 103 ? -13.908 4.752 19.093 1.00 63.25 103 ASP A C 1
ATOM 782 O O . ASP A 1 103 ? -14.292 5.327 18.067 1.00 63.25 103 ASP A O 1
ATOM 786 N N . THR A 1 104 ? -14.379 3.545 19.408 1.00 59.81 104 THR A N 1
ATOM 787 C CA . THR A 1 104 ? -15.339 2.773 18.602 1.00 59.81 104 THR A CA 1
ATOM 788 C C . THR A 1 104 ? -16.785 2.991 19.040 1.00 59.81 104 THR A C 1
ATOM 790 O O . THR A 1 104 ? -17.715 2.618 18.320 1.00 59.81 104 THR A O 1
ATOM 793 N N . THR A 1 105 ? -16.980 3.665 20.170 1.00 51.28 105 THR A N 1
ATOM 794 C CA . THR A 1 105 ? -18.274 4.090 20.690 1.00 51.28 105 THR A CA 1
ATOM 795 C C . THR A 1 105 ? -18.767 5.325 19.945 1.00 51.28 105 THR A C 1
ATOM 797 O O . THR A 1 105 ? -18.357 6.457 20.194 1.00 51.28 105 THR A O 1
ATOM 800 N N . LYS A 1 106 ? -19.714 5.116 19.030 1.00 55.59 106 LYS A N 1
ATOM 801 C CA . LYS A 1 106 ? -20.638 6.181 18.644 1.00 55.59 106 LYS A CA 1
ATOM 802 C C . LYS A 1 106 ? -21.782 6.192 19.651 1.00 55.59 106 LYS A C 1
ATOM 804 O O . LYS A 1 106 ? -22.469 5.187 19.822 1.00 55.59 106 LYS A O 1
ATOM 809 N N . THR A 1 107 ? -21.993 7.325 20.306 1.00 46.69 107 THR A N 1
ATOM 810 C CA . THR A 1 107 ? -23.235 7.601 21.026 1.00 46.69 107 THR A CA 1
ATOM 811 C C . THR A 1 107 ? -24.314 7.920 19.999 1.00 46.69 107 THR A C 1
ATOM 813 O O . THR A 1 107 ? -24.363 9.019 19.446 1.00 46.69 107 THR A O 1
ATOM 816 N N . GLU A 1 108 ? -25.167 6.943 19.698 1.00 50.75 108 GLU A N 1
ATOM 817 C CA . GLU A 1 108 ? -26.428 7.217 19.016 1.00 50.75 108 GLU A CA 1
ATOM 818 C C . GLU A 1 108 ? -27.466 7.605 20.068 1.00 50.75 108 GLU A C 1
ATOM 820 O O . GLU A 1 108 ? -27.715 6.886 21.036 1.00 50.75 108 GLU A O 1
ATOM 825 N N . LYS A 1 109 ? -28.074 8.779 19.884 1.00 46.88 109 LYS A N 1
ATOM 826 C CA . LYS A 1 109 ? -29.214 9.201 20.696 1.00 46.88 109 LYS A CA 1
ATOM 827 C C . LYS A 1 109 ? -30.440 8.450 20.202 1.00 46.88 109 LYS A C 1
ATOM 829 O O . LYS A 1 109 ? -31.042 8.845 19.204 1.00 46.88 109 LYS A O 1
ATOM 834 N N . VAL A 1 110 ? -30.810 7.375 20.886 1.00 50.69 110 VAL A N 1
ATOM 835 C CA . VAL A 1 110 ? -32.070 6.687 20.616 1.00 50.69 110 VAL A CA 1
ATOM 836 C C . VAL A 1 110 ? -33.144 7.388 21.441 1.00 50.69 110 VAL A C 1
ATOM 838 O O . VAL A 1 110 ? -33.202 7.265 22.662 1.00 50.69 110 VAL A O 1
ATOM 841 N N . VAL A 1 111 ? -33.985 8.181 20.774 1.00 47.34 111 VAL A N 1
ATOM 842 C CA . VAL A 1 111 ? -35.142 8.816 21.417 1.00 47.34 111 VAL A CA 1
ATOM 843 C C . VAL A 1 111 ? -36.207 7.745 21.611 1.00 47.34 111 VAL A C 1
ATOM 845 O O . VAL A 1 111 ? -36.908 7.366 20.671 1.00 47.34 111 VAL A O 1
ATOM 848 N N . LYS A 1 112 ? -36.323 7.229 22.834 1.00 49.53 112 LYS A N 1
ATOM 849 C CA . LYS A 1 112 ? -37.385 6.296 23.195 1.00 49.53 112 LYS A CA 1
ATOM 850 C C . LYS A 1 112 ? -38.530 7.108 23.792 1.00 49.53 112 LYS A C 1
ATOM 852 O O . LYS A 1 112 ? -38.414 7.661 24.885 1.00 49.53 112 LYS A O 1
ATOM 857 N N . LYS A 1 113 ? -39.642 7.209 23.063 1.00 49.88 113 LYS A N 1
ATOM 858 C CA . LYS A 1 113 ? -40.876 7.790 23.603 1.00 49.88 113 LYS A CA 1
ATOM 859 C C . LYS A 1 113 ? -41.452 6.820 24.628 1.00 49.88 113 LYS A C 1
ATOM 861 O O . LYS A 1 113 ? -41.936 5.754 24.255 1.00 49.88 113 LYS A O 1
ATOM 866 N N . VAL A 1 114 ? -41.363 7.166 25.909 1.00 49.69 114 VAL A N 1
ATOM 867 C CA . VAL A 1 114 ? -41.977 6.393 26.991 1.00 49.69 114 VAL A CA 1
ATOM 868 C C . VAL A 1 114 ? -43.187 7.168 27.490 1.00 49.69 114 VAL A C 1
ATOM 870 O O . VAL A 1 114 ? -43.072 8.297 27.963 1.00 49.69 114 VAL A O 1
ATOM 873 N N . THR A 1 115 ? -44.362 6.560 27.367 1.00 50.31 115 THR A N 1
ATOM 874 C CA . THR A 1 115 ? -45.601 7.073 27.947 1.00 50.31 115 THR A CA 1
ATOM 875 C C . THR A 1 115 ? -45.562 6.773 29.443 1.00 50.31 115 THR A C 1
ATOM 877 O O . THR A 1 115 ? -45.619 5.612 29.842 1.00 50.31 115 THR A O 1
ATOM 880 N N . VAL A 1 116 ? -45.384 7.801 30.273 1.00 53.72 116 VAL A N 1
ATOM 881 C CA . VAL A 1 116 ? -45.386 7.649 31.733 1.00 53.72 116 VAL A CA 1
ATOM 882 C C . VAL A 1 116 ? -46.776 8.008 32.236 1.00 53.72 116 VAL A C 1
ATOM 884 O O . VAL A 1 116 ? -47.206 9.151 32.100 1.00 53.72 116 VAL A O 1
ATOM 887 N N . GLU A 1 117 ? -47.479 7.032 32.803 1.00 56.28 117 GLU A N 1
ATOM 888 C CA . GLU A 1 117 ? -48.721 7.282 33.533 1.00 56.28 117 GLU A CA 1
ATOM 889 C C . GLU A 1 117 ? -48.375 7.829 34.925 1.00 56.28 117 GLU A C 1
ATOM 891 O O . GLU A 1 117 ? -47.654 7.185 35.693 1.00 56.28 117 GLU A O 1
ATOM 896 N N . GLU A 1 118 ? -48.845 9.039 35.240 1.00 51.91 118 GLU A N 1
ATOM 897 C CA . GLU A 1 118 ? -48.686 9.639 36.567 1.00 51.91 118 GLU A CA 1
ATOM 898 C C . GLU A 1 118 ? -49.467 8.819 37.604 1.00 51.91 118 GLU A C 1
ATOM 900 O O . GLU A 1 118 ? -50.691 8.692 37.535 1.00 51.91 118 GLU A O 1
ATOM 905 N N . LYS A 1 119 ? -48.744 8.248 38.573 1.00 54.25 119 LYS A N 1
ATOM 906 C CA . LYS A 1 119 ? -49.321 7.578 39.743 1.00 54.25 119 LYS A CA 1
ATOM 907 C C . LYS A 1 119 ? -49.279 8.511 40.944 1.00 54.25 119 LYS A C 1
ATOM 909 O O . LYS A 1 119 ? -48.266 9.159 41.190 1.00 54.25 119 LYS A O 1
ATOM 914 N N . SER A 1 120 ? -50.373 8.541 41.698 1.00 56.78 120 SER A N 1
ATOM 915 C CA . SER A 1 120 ? -50.499 9.311 42.936 1.00 56.78 120 SER A CA 1
ATOM 916 C C . SER A 1 120 ? -49.503 8.832 43.999 1.00 56.78 120 SER A C 1
ATOM 918 O O . SER A 1 120 ? -49.444 7.639 44.298 1.00 56.78 120 SER A O 1
ATOM 920 N N . GLU A 1 121 ? -48.760 9.754 44.617 1.00 59.34 121 GLU A N 1
ATOM 921 C CA . GLU A 1 121 ? -47.830 9.448 45.720 1.00 59.34 121 GLU A CA 1
ATOM 922 C C . GLU A 1 121 ? -48.547 8.981 47.002 1.00 59.34 121 GLU A C 1
ATOM 924 O O . GLU A 1 121 ? -47.926 8.378 47.875 1.00 59.34 121 GLU A O 1
ATOM 929 N N . LEU A 1 122 ? -49.854 9.244 47.120 1.00 64.25 122 LEU A N 1
ATOM 930 C CA . LEU A 1 122 ? -50.649 8.968 48.320 1.00 64.25 122 LEU A CA 1
ATOM 931 C C . LEU A 1 122 ? -51.276 7.566 48.353 1.00 64.25 122 LEU A C 1
ATOM 933 O O . LEU A 1 122 ? -51.396 6.996 49.434 1.00 64.25 122 LEU A O 1
ATOM 937 N N . ASP A 1 123 ? -51.684 7.009 47.208 1.00 57.31 123 ASP A N 1
ATOM 938 C CA . ASP A 1 123 ? -52.367 5.702 47.154 1.00 57.31 123 ASP A CA 1
ATOM 939 C C . ASP A 1 123 ? -51.948 4.799 45.979 1.00 57.31 123 ASP A C 1
ATOM 941 O O . ASP A 1 123 ? -52.414 3.664 45.874 1.00 57.31 123 ASP A O 1
ATOM 945 N N . GLY A 1 124 ? -51.067 5.269 45.090 1.00 62.78 124 GLY A N 1
ATOM 946 C CA . GLY A 1 124 ? -50.607 4.508 43.928 1.00 62.78 124 GLY A CA 1
ATOM 947 C C . GLY A 1 124 ? -51.665 4.260 42.846 1.00 62.78 124 GLY A C 1
ATOM 948 O O . GLY A 1 124 ? -51.401 3.478 41.926 1.00 62.78 124 GLY A O 1
ATOM 949 N N . SER A 1 125 ? -52.836 4.899 42.922 1.00 58.81 125 SER A N 1
ATOM 950 C CA . SER A 1 125 ? -53.872 4.808 41.894 1.00 58.81 125 SER A CA 1
ATOM 951 C C . SER A 1 125 ? -53.512 5.640 40.655 1.00 58.81 125 SER A C 1
ATOM 953 O O . SER A 1 125 ? -52.798 6.646 40.723 1.00 58.81 125 SER A O 1
ATOM 955 N N . VAL A 1 126 ? -53.968 5.164 39.493 1.00 54.25 126 VAL A N 1
ATOM 956 C CA . VAL A 1 126 ? -53.794 5.819 38.190 1.00 54.25 126 VAL A CA 1
ATOM 957 C C . VAL A 1 126 ? -55.065 6.617 37.902 1.00 54.25 126 VAL A C 1
ATOM 959 O O . VAL A 1 126 ? -56.148 6.036 37.806 1.00 54.25 126 VAL A O 1
ATOM 962 N N . TYR A 1 127 ? -54.955 7.941 37.769 1.00 55.97 127 TYR A N 1
ATOM 963 C CA . TYR A 1 127 ? -56.088 8.796 37.406 1.00 55.97 127 TYR A CA 1
ATOM 964 C C . TYR A 1 127 ? -56.399 8.636 35.914 1.00 55.97 127 TYR A C 1
ATOM 966 O O . TYR A 1 127 ? -55.771 9.258 35.064 1.00 55.97 127 TYR A O 1
ATOM 974 N N . GLY A 1 128 ? -57.384 7.798 35.592 1.00 53.19 128 GLY A N 1
ATOM 975 C CA . GLY A 1 128 ? -57.759 7.490 34.208 1.00 53.19 128 GLY A CA 1
ATOM 976 C C . GLY A 1 128 ? -58.484 8.604 33.442 1.00 53.19 128 GLY A C 1
ATOM 977 O O . GLY A 1 128 ? -58.774 8.401 32.269 1.00 53.19 128 GLY A O 1
ATOM 978 N N . ASP A 1 129 ? -58.796 9.747 34.068 1.00 53.97 129 ASP A N 1
ATOM 979 C CA . ASP A 1 129 ? -59.797 10.677 33.512 1.00 53.97 129 ASP A CA 1
ATOM 980 C C . ASP A 1 129 ? -59.370 12.155 33.435 1.00 53.97 129 ASP A C 1
ATOM 982 O O . ASP A 1 129 ? -60.134 13.011 32.995 1.00 53.97 129 ASP A O 1
ATOM 986 N N . VAL A 1 130 ? -58.138 12.502 33.829 1.00 53.97 130 VAL A N 1
ATOM 987 C CA . VAL A 1 130 ? -57.668 13.898 33.745 1.00 53.97 130 VAL A CA 1
ATOM 988 C C . VAL A 1 130 ? -56.187 13.962 33.386 1.00 53.97 130 VAL A C 1
ATOM 990 O O . VAL A 1 130 ? -55.326 14.156 34.232 1.00 53.97 130 VAL A O 1
ATOM 993 N N . GLY A 1 131 ? -55.859 13.809 32.107 1.00 46.78 131 GLY A N 1
ATOM 994 C CA . GLY A 1 131 ? -54.494 14.075 31.663 1.00 46.78 131 GLY A CA 1
ATOM 995 C C . GLY A 1 131 ? -54.210 13.523 30.286 1.00 46.78 131 GLY A C 1
ATOM 996 O O . GLY A 1 131 ? -54.163 12.315 30.086 1.00 46.78 131 GLY A O 1
ATOM 997 N N . ARG A 1 132 ? -53.982 14.415 29.318 1.00 51.66 132 ARG A N 1
ATOM 998 C CA . ARG A 1 132 ? -53.313 14.020 28.075 1.00 51.66 132 ARG A CA 1
ATOM 999 C C . ARG A 1 132 ? -51.993 13.341 28.460 1.00 51.66 132 ARG A C 1
ATOM 1001 O O . ARG A 1 132 ? -51.306 13.889 29.323 1.00 51.66 132 ARG A O 1
ATOM 1008 N N . PRO A 1 133 ? -51.629 12.204 27.847 1.00 50.59 133 PRO A N 1
ATOM 1009 C CA . PRO A 1 133 ? -50.375 11.539 28.163 1.00 50.59 133 PRO A CA 1
ATOM 1010 C C . PRO A 1 133 ? -49.230 12.534 27.967 1.00 50.59 133 PRO A C 1
ATOM 1012 O O . PRO A 1 133 ? -49.066 13.104 26.886 1.00 50.59 133 PRO A O 1
ATOM 1015 N N . VAL A 1 134 ? -48.466 12.786 29.028 1.00 53.75 134 VAL A N 1
ATOM 1016 C CA . VAL A 1 134 ? -47.253 13.596 28.940 1.00 53.75 134 VAL A CA 1
ATOM 1017 C C . VAL A 1 134 ? -46.189 12.698 28.316 1.00 53.75 134 VAL A C 1
ATOM 1019 O O . VAL A 1 134 ? -45.624 11.830 28.980 1.00 53.75 134 VAL A O 1
ATOM 1022 N N . GLU A 1 135 ? -45.944 12.867 27.016 1.00 49.59 135 GLU A N 1
ATOM 1023 C CA . GLU A 1 135 ? -44.802 12.241 26.351 1.00 49.59 135 GLU A CA 1
ATOM 1024 C C . GLU A 1 135 ? -43.518 12.824 26.957 1.00 49.59 135 GLU A C 1
ATOM 1026 O O . GLU A 1 135 ? -43.156 13.970 26.689 1.00 49.59 135 GLU A O 1
ATOM 1031 N N . ARG A 1 136 ? -42.825 12.054 27.801 1.00 52.44 136 ARG A N 1
ATOM 1032 C CA . ARG A 1 136 ? -41.448 12.373 28.185 1.00 52.44 136 ARG A CA 1
ATOM 1033 C C . ARG A 1 136 ? -40.520 11.661 27.208 1.00 52.44 136 ARG A C 1
ATOM 1035 O O . ARG A 1 136 ? -40.500 10.434 27.132 1.00 52.44 136 ARG A O 1
ATOM 1042 N N . GLU A 1 137 ? -39.758 12.437 26.445 1.00 50.50 137 GLU A N 1
ATOM 1043 C CA . GLU A 1 137 ? -38.654 11.904 25.650 1.00 50.50 137 GLU A CA 1
ATOM 1044 C C . GLU A 1 137 ? -37.513 11.532 26.598 1.00 50.50 137 GLU A C 1
ATOM 1046 O O . GLU A 1 137 ? -36.830 12.396 27.147 1.00 50.50 137 GLU A O 1
ATOM 1051 N N . ILE A 1 138 ? -37.319 10.233 26.819 1.00 54.44 138 ILE A N 1
ATOM 1052 C CA . ILE A 1 138 ? -36.131 9.732 27.502 1.00 54.44 138 ILE A CA 1
ATOM 1053 C C . ILE A 1 138 ? -35.088 9.516 26.409 1.00 54.44 138 ILE A C 1
ATOM 1055 O O . ILE A 1 138 ? -35.227 8.639 25.553 1.00 54.44 138 ILE A O 1
ATOM 1059 N N . VAL A 1 139 ? -34.068 10.373 26.397 1.00 51.16 139 VAL A N 1
ATOM 1060 C CA . VAL A 1 139 ? -32.903 10.208 25.525 1.00 51.16 139 VAL A CA 1
ATOM 1061 C C . VAL A 1 139 ? -32.017 9.150 26.168 1.00 51.16 139 VAL A C 1
ATOM 1063 O O . VAL A 1 139 ? -31.278 9.438 27.107 1.00 51.16 139 VAL A O 1
ATOM 1066 N N . GLU A 1 140 ? -32.128 7.913 25.694 1.00 52.22 140 GLU A N 1
ATOM 1067 C CA . GLU A 1 140 ? -31.235 6.831 26.093 1.00 52.22 140 GLU A CA 1
ATOM 1068 C C . GLU A 1 140 ? -30.036 6.873 25.133 1.00 52.22 140 GLU A C 1
ATOM 1070 O O . GLU A 1 140 ? -30.170 6.664 23.923 1.00 52.22 140 GLU A O 1
ATOM 1075 N N . GLU A 1 141 ? -28.862 7.247 25.646 1.00 50.28 141 GLU A N 1
ATOM 1076 C CA . GLU A 1 141 ? -27.615 7.148 24.886 1.00 50.28 141 GLU A CA 1
ATOM 1077 C C . GLU A 1 141 ? -27.229 5.672 24.799 1.00 50.28 141 GLU A C 1
ATOM 1079 O O . GLU A 1 141 ? -26.631 5.104 25.712 1.00 50.28 141 GLU A O 1
ATOM 1084 N N . VAL A 1 142 ? -27.615 5.030 23.697 1.00 48.94 142 VAL A N 1
ATOM 1085 C CA . VAL A 1 142 ? -27.245 3.645 23.426 1.00 48.94 142 VAL A CA 1
ATOM 1086 C C . VAL A 1 142 ? -25.885 3.657 22.739 1.00 48.94 142 VAL A C 1
ATOM 1088 O O . VAL A 1 142 ? -25.705 4.227 21.661 1.00 48.94 142 VAL A O 1
ATOM 1091 N N . THR A 1 143 ? -24.903 3.027 23.375 1.00 54.41 143 THR A N 1
ATOM 1092 C CA . THR A 1 143 ? -23.582 2.794 22.794 1.00 54.41 143 THR A CA 1
ATOM 1093 C C . THR A 1 143 ? -23.682 1.675 21.764 1.00 54.41 143 THR A C 1
ATOM 1095 O O . THR A 1 143 ? -23.692 0.488 22.089 1.00 54.41 143 THR A O 1
ATOM 1098 N N . VAL A 1 144 ? -23.777 2.042 20.487 1.00 57.81 144 VAL A N 1
ATOM 1099 C CA . VAL A 1 144 ? -23.755 1.062 19.400 1.00 57.81 144 VAL A CA 1
ATOM 1100 C C . VAL A 1 144 ? -22.299 0.817 19.014 1.00 57.81 144 VAL A C 1
ATOM 1102 O O . VAL A 1 144 ? -21.611 1.705 18.508 1.00 57.81 144 VAL A O 1
ATOM 1105 N N . ASN A 1 145 ? -21.814 -0.399 19.269 1.00 61.69 145 ASN A N 1
ATOM 1106 C CA . ASN A 1 145 ? -20.471 -0.815 18.871 1.00 61.69 145 ASN A CA 1
ATOM 1107 C C . ASN A 1 145 ? -20.403 -0.980 17.345 1.00 61.69 145 ASN A C 1
ATOM 1109 O O . ASN A 1 145 ? -20.741 -2.028 16.798 1.00 61.69 145 ASN A O 1
ATOM 1113 N N . ASP A 1 146 ? -19.903 0.046 16.656 1.00 71.38 146 ASP A N 1
ATOM 1114 C CA . ASP A 1 146 ? -19.782 0.109 15.188 1.00 71.38 146 ASP A CA 1
ATOM 1115 C C . ASP A 1 146 ? -18.537 -0.645 14.656 1.00 71.38 146 ASP A C 1
ATOM 1117 O O . ASP A 1 146 ? -18.106 -0.503 13.506 1.00 71.38 146 ASP A O 1
ATOM 1121 N N . LEU A 1 147 ? -17.923 -1.470 15.511 1.00 73.44 147 LEU A N 1
ATOM 1122 C CA . LEU A 1 147 ? -16.650 -2.150 15.268 1.00 73.44 147 LEU A CA 1
ATOM 1123 C C . LEU A 1 147 ? -16.696 -3.034 14.012 1.00 73.44 147 LEU A C 1
ATOM 1125 O O . LEU A 1 147 ? -15.753 -3.049 13.219 1.00 73.44 147 LEU A O 1
ATOM 1129 N N . GLY A 1 148 ? -17.814 -3.733 13.792 1.00 76.75 148 GLY A N 1
ATOM 1130 C CA . GLY A 1 148 ? -17.996 -4.612 12.635 1.00 76.75 148 GLY A CA 1
ATOM 1131 C C . GLY A 1 148 ? -17.932 -3.861 11.303 1.00 76.75 148 GLY A C 1
ATOM 1132 O O . GLY A 1 148 ? -17.243 -4.299 10.377 1.00 76.75 148 GLY A O 1
ATOM 1133 N N . ALA A 1 149 ? -18.581 -2.698 11.216 1.00 78.56 149 ALA A N 1
ATOM 1134 C CA . ALA A 1 149 ? -18.577 -1.870 10.014 1.00 78.56 149 ALA A CA 1
ATOM 1135 C C . ALA A 1 149 ? -17.193 -1.261 9.748 1.00 78.56 149 ALA A C 1
ATOM 1137 O O . ALA A 1 149 ? -16.748 -1.205 8.596 1.00 78.56 149 ALA A O 1
ATOM 1138 N N . ILE A 1 150 ? -16.475 -0.849 10.800 1.00 77.75 150 ILE A N 1
ATOM 1139 C CA . ILE A 1 150 ? -15.110 -0.320 10.679 1.00 77.75 150 ILE A CA 1
ATOM 1140 C C . ILE A 1 150 ? -14.166 -1.407 10.155 1.00 77.75 150 ILE A C 1
ATOM 1142 O O . ILE A 1 150 ? -13.435 -1.166 9.192 1.00 77.75 150 ILE A O 1
ATOM 1146 N N . VAL A 1 151 ? -14.215 -2.616 10.724 1.00 80.88 151 VAL A N 1
ATOM 1147 C CA . VAL A 1 151 ? -13.359 -3.741 10.313 1.00 80.88 151 VAL A CA 1
ATOM 1148 C C . VAL A 1 151 ? -13.657 -4.182 8.879 1.00 80.88 151 VAL A C 1
ATOM 1150 O O . VAL A 1 151 ? -12.720 -4.420 8.114 1.00 80.88 151 VAL A O 1
ATOM 1153 N N . GLN A 1 152 ? -14.930 -4.251 8.469 1.00 83.50 152 GLN A N 1
ATOM 1154 C CA . GLN A 1 152 ? -15.275 -4.590 7.084 1.00 83.50 152 GLN A CA 1
ATOM 1155 C C . GLN A 1 152 ? -14.766 -3.548 6.085 1.00 83.50 152 GLN A C 1
ATOM 1157 O O . GLN A 1 152 ? -14.153 -3.913 5.078 1.00 83.50 152 GLN A O 1
ATOM 1162 N N . ASN A 1 153 ? -14.934 -2.260 6.391 1.00 82.94 153 ASN A N 1
ATOM 1163 C CA . ASN A 1 153 ? -14.378 -1.183 5.574 1.00 82.94 153 ASN A CA 1
ATOM 1164 C C . ASN A 1 153 ? -12.850 -1.268 5.492 1.00 82.94 153 ASN A C 1
ATOM 1166 O O . ASN A 1 153 ? -12.277 -1.089 4.415 1.00 82.94 153 ASN A O 1
ATOM 1170 N N . LEU A 1 154 ? -12.180 -1.573 6.607 1.00 83.00 154 LEU A N 1
ATOM 1171 C CA . LEU A 1 154 ? -10.730 -1.749 6.641 1.00 83.00 154 LEU A CA 1
ATOM 1172 C 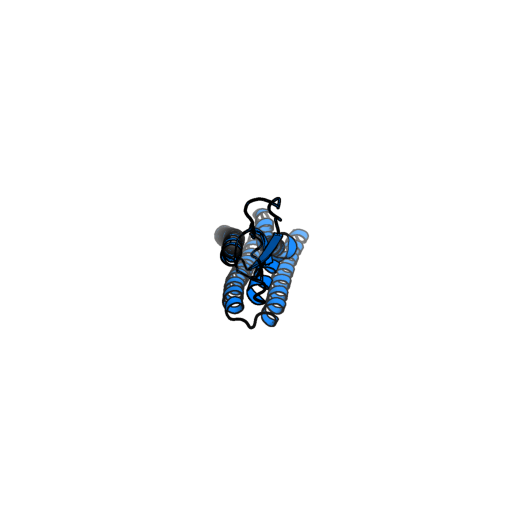C . LEU A 1 154 ? -10.290 -2.898 5.734 1.00 83.00 154 LEU A C 1
ATOM 1174 O O . LEU A 1 154 ? -9.414 -2.721 4.887 1.00 83.00 154 LEU A O 1
ATOM 1178 N N . LYS A 1 155 ? -10.938 -4.060 5.872 1.00 85.50 155 LYS A N 1
ATOM 1179 C CA . LYS A 1 155 ? -10.668 -5.256 5.070 1.00 85.50 155 LYS A CA 1
ATOM 1180 C C . LYS A 1 155 ? -10.772 -4.949 3.581 1.00 85.50 155 LYS A C 1
ATOM 1182 O O . LYS A 1 155 ? -9.864 -5.284 2.825 1.00 85.50 155 LYS A O 1
ATOM 1187 N N . GLN A 1 156 ? -11.857 -4.303 3.161 1.00 84.69 156 GLN A N 1
ATOM 1188 C CA . GLN A 1 156 ? -12.089 -4.004 1.751 1.00 84.69 156 GLN A CA 1
ATOM 1189 C C . GLN A 1 156 ? -11.022 -3.052 1.189 1.00 84.69 156 GLN A C 1
ATOM 1191 O O . GLN A 1 156 ? -10.531 -3.252 0.081 1.00 84.69 156 GLN A O 1
ATOM 1196 N N . ARG A 1 157 ? -10.583 -2.065 1.975 1.00 82.19 157 ARG A N 1
ATOM 1197 C CA . ARG A 1 157 ? -9.531 -1.118 1.567 1.00 82.19 157 ARG A CA 1
ATOM 1198 C C . ARG A 1 157 ? -8.154 -1.755 1.477 1.00 82.19 157 ARG A C 1
ATOM 1200 O O . ARG A 1 157 ? -7.441 -1.526 0.503 1.00 82.19 157 ARG A O 1
ATOM 1207 N N . TYR A 1 158 ? -7.797 -2.589 2.448 1.00 83.31 158 TYR A N 1
ATOM 1208 C CA . TYR A 1 158 ? -6.558 -3.358 2.387 1.00 83.31 158 TYR A CA 1
ATOM 1209 C C . TYR A 1 158 ? -6.539 -4.317 1.199 1.00 83.31 158 TYR A C 1
ATOM 1211 O O . TYR A 1 158 ? -5.498 -4.469 0.563 1.00 83.31 158 TYR A O 1
ATOM 1219 N N . LEU A 1 159 ? -7.689 -4.893 0.844 1.00 86.56 159 LEU A N 1
ATOM 1220 C CA . LEU A 1 159 ? -7.828 -5.715 -0.352 1.00 86.56 159 LEU A CA 1
ATOM 1221 C C . LEU A 1 159 ? -7.599 -4.896 -1.630 1.00 86.56 159 LEU A C 1
ATOM 1223 O O . LEU A 1 159 ? -6.815 -5.321 -2.474 1.00 86.56 159 LEU A O 1
ATOM 1227 N N . TYR A 1 160 ? -8.186 -3.701 -1.757 1.00 85.19 160 TYR A N 1
ATOM 1228 C CA . TYR A 1 160 ? -7.915 -2.820 -2.901 1.00 85.19 160 TYR A CA 1
ATOM 1229 C C . TYR A 1 160 ? -6.434 -2.441 -3.010 1.00 85.19 160 TYR A C 1
ATOM 1231 O O . TYR A 1 160 ? -5.850 -2.554 -4.087 1.00 85.19 160 TYR A O 1
ATOM 1239 N N . ASN A 1 161 ? -5.801 -2.059 -1.899 1.00 83.06 161 ASN A N 1
ATOM 1240 C CA . ASN A 1 161 ? -4.370 -1.752 -1.885 1.00 83.06 161 ASN A CA 1
ATOM 1241 C C . ASN A 1 161 ? -3.518 -2.971 -2.266 1.00 83.06 161 ASN A C 1
ATOM 1243 O O . ASN A 1 161 ? -2.572 -2.836 -3.040 1.00 83.06 161 ASN A O 1
ATOM 1247 N N . ALA A 1 162 ? -3.867 -4.163 -1.779 1.00 84.31 162 ALA A N 1
ATOM 1248 C CA . ALA A 1 162 ? -3.177 -5.397 -2.139 1.00 84.31 162 ALA A CA 1
ATOM 1249 C C . ALA A 1 162 ? -3.311 -5.714 -3.636 1.00 84.31 162 ALA A C 1
ATOM 1251 O O . ALA A 1 162 ? -2.330 -6.114 -4.255 1.00 84.31 162 ALA A O 1
ATOM 1252 N N . VAL A 1 163 ? -4.481 -5.484 -4.242 1.00 88.50 163 VAL A N 1
ATOM 1253 C CA . VAL A 1 163 ? -4.689 -5.660 -5.689 1.00 88.50 163 VAL A CA 1
ATOM 1254 C C . VAL A 1 163 ? -3.856 -4.662 -6.492 1.00 88.50 163 VAL A C 1
ATOM 1256 O O . VAL A 1 163 ? -3.199 -5.056 -7.453 1.00 88.50 163 VAL A O 1
ATOM 1259 N N . ILE A 1 164 ? -3.819 -3.388 -6.094 1.00 84.81 164 ILE A N 1
ATOM 1260 C CA . ILE A 1 164 ? -3.019 -2.354 -6.774 1.00 84.81 164 ILE A CA 1
ATOM 1261 C C . ILE A 1 164 ? -1.524 -2.692 -6.704 1.00 84.81 164 ILE A C 1
ATOM 1263 O O . ILE A 1 164 ? -0.828 -2.686 -7.717 1.00 84.81 164 ILE A O 1
ATOM 1267 N N . VAL A 1 165 ? -1.018 -3.035 -5.518 1.00 83.12 165 VAL A N 1
ATOM 1268 C CA . VAL A 1 165 ? 0.400 -3.381 -5.347 1.00 83.12 165 VAL A CA 1
ATOM 1269 C C . VAL A 1 165 ? 0.732 -4.710 -6.028 1.00 83.12 165 VAL A C 1
ATOM 1271 O O . VAL A 1 165 ? 1.776 -4.820 -6.666 1.00 83.12 165 VAL A O 1
ATOM 1274 N N . GLY A 1 166 ? -0.160 -5.699 -5.955 1.00 86.06 166 GLY A N 1
ATOM 1275 C CA . GLY A 1 166 ? 0.008 -7.005 -6.592 1.00 86.06 166 GLY A CA 1
ATOM 1276 C C . GLY A 1 166 ? 0.022 -6.924 -8.118 1.00 86.06 166 GLY A C 1
ATOM 1277 O O . GLY A 1 166 ? 0.889 -7.515 -8.755 1.00 86.06 166 GLY A O 1
ATOM 1278 N N . THR A 1 167 ? -0.875 -6.138 -8.716 1.00 86.12 167 THR A N 1
ATOM 1279 C CA . THR A 1 167 ? -0.863 -5.879 -10.166 1.00 86.12 167 THR A CA 1
ATOM 1280 C C . THR A 1 167 ? 0.391 -5.120 -10.585 1.00 86.12 167 THR A C 1
ATOM 1282 O O . THR A 1 167 ? 1.037 -5.514 -11.554 1.00 86.12 167 THR A O 1
ATOM 1285 N N . GLY A 1 168 ? 0.809 -4.108 -9.816 1.00 82.62 168 GLY A N 1
ATOM 1286 C CA . GLY A 1 168 ? 2.084 -3.424 -10.030 1.00 82.62 168 GLY A CA 1
ATOM 1287 C C . GLY A 1 168 ? 3.280 -4.380 -9.975 1.00 82.62 168 GLY A C 1
ATOM 1288 O O . GLY A 1 168 ? 4.150 -4.324 -10.837 1.00 82.62 168 GLY A O 1
ATOM 1289 N N . PHE A 1 169 ? 3.309 -5.298 -9.007 1.00 86.00 169 PHE A N 1
ATOM 1290 C CA . PHE A 1 169 ? 4.342 -6.330 -8.898 1.00 86.00 169 PHE A CA 1
ATOM 1291 C C . PHE A 1 169 ? 4.350 -7.280 -10.099 1.00 86.00 169 PHE A C 1
ATOM 1293 O O . PHE A 1 169 ? 5.411 -7.516 -10.672 1.00 86.00 169 PHE A O 1
ATOM 1300 N N . LEU A 1 170 ? 3.188 -7.782 -10.525 1.00 87.88 170 LEU A N 1
ATOM 1301 C CA . LEU A 1 170 ? 3.088 -8.658 -11.695 1.00 87.88 170 LEU A CA 1
ATOM 1302 C C . LEU A 1 170 ? 3.586 -7.966 -12.966 1.00 87.88 170 LEU A C 1
ATOM 1304 O O . LEU A 1 170 ? 4.361 -8.559 -13.712 1.00 87.88 170 LEU A O 1
ATOM 1308 N N . LEU A 1 171 ? 3.211 -6.704 -13.182 1.00 83.69 171 LEU A N 1
ATOM 1309 C CA . LEU A 1 171 ? 3.705 -5.916 -14.313 1.00 83.69 171 LEU A CA 1
ATOM 1310 C C . LEU A 1 171 ? 5.228 -5.744 -14.263 1.00 83.69 171 LEU A C 1
ATOM 1312 O O . LEU A 1 171 ? 5.893 -5.896 -15.286 1.00 83.69 171 LEU A O 1
ATOM 1316 N N . SER A 1 172 ? 5.789 -5.489 -13.079 1.00 82.19 172 SER A N 1
ATOM 1317 C CA . SER A 1 172 ? 7.240 -5.394 -12.886 1.00 82.19 172 SER A CA 1
ATOM 1318 C C . SER A 1 172 ? 7.955 -6.717 -13.173 1.00 82.19 172 SER A C 1
ATOM 1320 O O . SER A 1 172 ? 9.019 -6.706 -13.785 1.00 82.19 172 SER A O 1
ATOM 1322 N N . VAL A 1 173 ? 7.381 -7.857 -12.774 1.00 85.88 173 VAL A N 1
ATOM 1323 C CA . VAL A 1 173 ? 7.940 -9.192 -13.055 1.00 85.88 173 VAL A CA 1
ATOM 1324 C C . VAL A 1 173 ? 7.888 -9.510 -14.546 1.00 85.88 173 VAL A C 1
ATOM 1326 O O . VAL A 1 173 ? 8.890 -9.955 -15.101 1.00 85.88 173 VAL A O 1
ATOM 1329 N N . VAL A 1 174 ? 6.753 -9.257 -15.203 1.00 85.12 174 VAL A N 1
ATOM 1330 C CA . VAL A 1 174 ? 6.600 -9.470 -16.651 1.00 85.12 174 VAL A CA 1
ATOM 1331 C C . VAL A 1 174 ? 7.580 -8.593 -17.424 1.00 85.12 174 VAL A C 1
ATOM 1333 O O . VAL A 1 174 ? 8.255 -9.097 -18.315 1.00 85.12 174 VAL A O 1
ATOM 1336 N N . GLY A 1 175 ? 7.722 -7.318 -17.049 1.00 77.50 175 GLY A N 1
ATOM 1337 C CA . GLY A 1 175 ? 8.716 -6.427 -17.648 1.00 77.50 175 GLY A CA 1
ATOM 1338 C C . GLY A 1 175 ? 10.144 -6.925 -17.427 1.00 77.50 175 GLY A C 1
ATOM 1339 O O . GLY A 1 175 ? 10.918 -7.012 -18.371 1.00 77.50 175 GLY A O 1
ATOM 1340 N N . TYR A 1 176 ? 10.482 -7.328 -16.200 1.00 82.19 176 TYR A N 1
ATOM 1341 C CA . TYR A 1 176 ? 11.818 -7.830 -15.876 1.00 82.19 176 TYR A CA 1
ATOM 1342 C C . TYR A 1 176 ? 12.188 -9.097 -16.649 1.00 82.19 176 TYR A C 1
ATOM 1344 O O . TYR A 1 176 ? 13.318 -9.206 -17.113 1.00 82.19 176 TYR A O 1
ATOM 1352 N N . LEU A 1 177 ? 11.268 -10.058 -16.771 1.00 84.31 177 LEU A N 1
ATOM 1353 C CA . LEU A 1 177 ? 11.510 -11.302 -17.504 1.00 84.31 177 LEU A CA 1
ATOM 1354 C C . LEU A 1 177 ? 11.492 -11.085 -19.018 1.00 84.31 177 LEU A C 1
ATOM 1356 O O . LEU A 1 177 ? 12.337 -11.645 -19.705 1.00 84.31 177 LEU A O 1
ATOM 1360 N N . GLY A 1 178 ? 10.560 -10.272 -19.521 1.00 78.19 178 GLY A N 1
ATOM 1361 C CA . GLY A 1 178 ? 10.410 -9.997 -20.949 1.00 78.19 178 GLY A CA 1
ATOM 1362 C C . GLY A 1 178 ? 11.570 -9.202 -21.544 1.00 78.19 178 GLY A C 1
ATOM 1363 O O . GLY A 1 178 ? 11.962 -9.482 -22.666 1.00 78.19 178 GLY A O 1
ATOM 1364 N N . ASP A 1 179 ? 12.154 -8.265 -20.791 1.00 69.12 179 ASP A N 1
ATOM 1365 C CA . ASP A 1 179 ? 13.318 -7.483 -21.238 1.00 69.12 179 ASP A CA 1
ATOM 1366 C C . ASP A 1 179 ? 14.662 -8.223 -21.077 1.00 69.12 179 ASP A C 1
ATOM 1368 O O . ASP A 1 179 ? 15.684 -7.755 -21.577 1.00 69.12 179 ASP A O 1
ATOM 1372 N N . ASN A 1 180 ? 14.692 -9.338 -20.337 1.00 66.38 180 ASN A N 1
ATOM 1373 C CA . ASN A 1 180 ? 15.898 -10.153 -20.131 1.00 66.38 180 ASN A CA 1
ATOM 1374 C C . ASN A 1 180 ? 16.030 -11.317 -21.134 1.00 66.38 180 ASN A C 1
ATOM 1376 O O . ASN A 1 180 ? 17.042 -12.020 -21.079 1.00 66.38 180 ASN A O 1
ATOM 1380 N N . MET A 1 181 ? 15.019 -11.558 -21.975 1.00 57.88 181 MET A N 1
ATO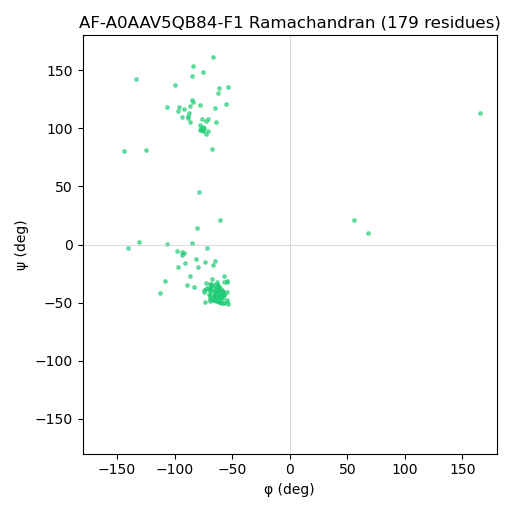M 1381 C CA . MET A 1 181 ? 15.047 -12.540 -23.070 1.00 57.88 181 MET A CA 1
ATOM 1382 C C . MET A 1 181 ? 15.414 -11.863 -24.388 1.00 57.88 181 MET A C 1
ATOM 1384 O O . MET A 1 181 ? 16.138 -12.510 -25.175 1.00 57.88 181 MET A O 1
#

Nearest PDB structures (foldseek):
  2z0n-assembly1_A-2  TM=2.521E-01  e=4.377E-01  Homo sapiens
  5c5b-assembly2_C  TM=2.922E-01  e=2.402E+00  Homo sapiens
  4h8s-assembly1_A  TM=3.399E-01  e=4.396E+00  Homo sapiens
  7m2x-assembly1_D  TM=2.717E-01  e=2.037E+00  Saccharomyces cerevisiae S288C
  6ly8-assembly1_G  TM=1.984E-01  e=3.162E+00  Thermus thermophilus HB8

Mean predicted aligned error: 13.89 Å

Foldseek 3Di:
DVVVLVVLVVLLVVLLVCLVVVLVVLVVVFPDPLSVVVNVLSVVLSVLLNVLSVLLNLLQVLFDPVRNDCVSVVLSCLSVVLVCCCPPVDCLVVLSVCVRVVVQWDFDFDFDFDQDFDADPPPRDGDPDDDDGDGDGDRDRDGDRCVVVSVVVNVVSSVVSCVSSVVSSVVSVCSSVVSVD

Radius of gyration: 28.28 Å; Cα contacts (8 Å, |Δi|>4): 170; chains: 1; bounding box: 78×27×77 Å